Protein 4NG0 (pdb70)

Sequence (289 aa):
MKVTYSGSDSKTYDGNPPANFEPPTTVQWSSGLKGLNTSTLTSSADFTWNTADKKAPTDAGKYTLSLNTTGEAALRKANPNYDLKTISGSYTYTINPPLGIDKVTYSGSDSKTYDGNPANFEPPTTVQWSGLKGLNTSTLTSSADFTWNTADKKAPTDAGKYTLSLNTTGEAALRKANPNYDLKTISGSSYTYTINPLGIDKVTYSGSDSKTYDGNPANFEPTTVQWSGLLKGLNTSTLTSADFTWNTADKKAPTDAGKYTLSLNTTGEAALRKANPNYDLKTISGSSYTYTINPLGID

B-factor: mean 15.95, std 9.84, range [3.07, 56.3]

Foldseek 3Di:
DAKEKEFEEEEEQDQDFDDDDCVRIDIDDDPPQDPPQDDPVQKFWPDPVRDGDRDFDKTWIGGDPVNVVRSCVRPVVDDNPDYYYIYMYGHHYDDDD/DKEKEFEEEEEADQDFDDDDPVRIDIDDDPPQDLPPDDPVQKWWPDPVRDGDRDFDKTKIGGDPVNVVVSCVRCVVDDCPDHYYIYMYGHHYDDDD/DKEKEFEEEEEADQDFDDDDPVRIDIDDDPPQDQPVDDPVQKWWPDPVRDGDRDFDKTKIWGDPVNVVVSCVRPVVDDCPDYYYMYMYGHHYDDDD

Nearest PDB structures (foldseek):
  4ng0-assembly3_C  TM=9.981E-01  e=1.827E-18  Limosilactobacillus reuteri subsp. reuteri JCM 1112
  6eri-assembly1_BD  TM=2.855E-01  e=6.588E+00  Spinacia oleracea
  5gg4-assembly1_B  TM=2.251E-01  e=8.005E+00  Homo sapiens
  4ng0-assembly3_C  TM=1.011E+00  e=2.638E-20  Limosilactobacillus reuteri subsp. reuteri JCM 1112
  7k8y-assembly1_G  TM=2.646E-01  e=4.042E+00  Homo sapiens

Radius of gyration: 20.46 Å; Cα contacts (8 Å, |Δi|>4): 574; chains: 3; bounding box: 54×41×51 Å

Solvent-accessible surface area: 17373 Å² total; per-residue (Å²): 144,120,10,46,15,56,14,32,29,40,44,71,79,80,39,80,76,5,112,15,84,28,123,35,9,23,42,67,38,50,165,67,27,54,43,100,73,22,71,63,72,7,11,37,20,81,27,120,100,144,133,37,15,41,100,45,28,163,41,55,3,43,18,35,110,84,0,53,60,25,0,91,176,16,7,114,138,102,108,10,166,62,30,48,40,73,1,34,7,36,1,54,66,91,64,146,142,167,14,45,10,50,13,30,30,39,33,70,77,50,39,74,79,8,49,17,46,32,120,40,12,20,44,71,49,53,162,63,27,44,41,96,71,23,73,60,76,6,13,40,22,80,23,121,103,136,140,36,16,39,99,46,28,162,44,50,2,37,10,34,114,84,0,50,61,25,0,99,179,19,6,115,140,103,114,13,172,71,23,49,36,60,0,34,1,36,2,55,64,93,66,145,174,181,9,42,10,60,23,77,38,61,43,67,79,78,40,79,72,4,116,21,70,31,76,30,10,104,54,71,53,48,183,70,26,55,43,70,75,25,71,64,75,6,13,43,21,85,24,122,91,150,136,35,14,41,100,48,29,160,47,51,2,36,11,34,112,84,0,48,62,23,0,101,178,18,8,114,139,112,112,14,171,70,22,51,39,64,0,41,8,40,2,65,103,87,65,144,147

Secondary structure (DSSP, 8-state):
--EEEE-EEEEE--SS-----GGG-EEESSTT---TT--GGGEEE-STTSS---SSEEEEEEE-HHHHHHHHHT-TT-----EEE--EEEEEPPP--/--EEE-EEEEE--SS-----GGG-EEESSTT---TT--GGGEEE-STTSS---SSEEEEEEE-HHHHHHHHHT-TT------EE-EEEEEEPPP--/--EEE-EEEEE--SS-----GGG-EEESSTT---TT--GGGEEE-STTSS---SSEEEEEEE-HHHHHHHHHT-TT------EE-EEEEEEPPP--

CATH classification: 3.10.430.110

Structure (mmCIF, N/CA/C/O backbone):
data_4NG0
#
_entry.id   4NG0
#
_cell.length_a   52.790
_cell.length_b   36.990
_cell.length_c   75.550
_cell.angle_alpha   90.000
_cell.angle_beta   100.640
_cell.angle_gamma   90.000
#
_symmetry.space_group_name_H-M   'P 1 21 1'
#
loop_
_entity.id
_entity.type
_entity.pdbx_description
1 polymer 'LAR_0958 cell surface adhesin'
2 water water
#
loop_
_atom_site.group_PDB
_atom_site.id
_atom_site.type_symbol
_atom_site.label_atom_id
_atom_site.label_alt_id
_atom_site.label_comp_id
_atom_site.label_asym_id
_atom_site.label_entity_id
_atom_site.label_seq_id
_atom_site.pdbx_PDB_ins_code
_atom_site.Cartn_x
_atom_site.Cartn_y
_atom_site.Cartn_z
_atom_site.occupancy
_atom_site.B_iso_or_equiv
_atom_site.auth_seq_id
_atom_site.auth_comp_id
_atom_site.auth_asym_id
_atom_site.auth_atom_id
_atom_site.pdbx_PDB_model_num
ATOM 1 N N . MET A 1 1 ? 33.972 22.343 24.163 1.00 53.30 1 MET A N 1
ATOM 2 C CA . MET A 1 1 ? 34.999 21.328 24.364 1.00 43.85 1 MET A CA 1
ATOM 3 C C . MET A 1 1 ? 34.566 20.293 25.395 1.00 33.69 1 MET A C 1
ATOM 4 O O . MET A 1 1 ? 35.403 19.600 25.974 1.00 37.53 1 MET A O 1
ATOM 6 N N . LYS A 1 2 ? 33.257 20.193 25.618 1.00 39.01 2 LYS A N 1
ATOM 7 C CA . LYS A 1 2 ? 32.704 19.231 26.570 1.00 20.32 2 LYS A CA 1
ATOM 8 C C . LYS A 1 2 ? 31.381 18.649 26.069 1.00 11.12 2 LYS A C 1
ATOM 9 O O . LYS A 1 2 ? 30.409 19.376 25.832 1.00 17.55 2 LYS A O 1
ATOM 15 N N . VAL A 1 3 ? 31.352 17.329 25.914 1.00 11.39 3 VAL A N 1
ATOM 16 C CA . VAL A 1 3 ? 30.191 16.644 25.363 1.00 8.49 3 VAL A CA 1
ATOM 17 C C . VAL A 1 3 ? 29.118 16.483 26.420 1.00 9.39 3 VAL A C 1
ATOM 18 O O . VAL A 1 3 ? 29.349 15.891 27.475 1.00 9.15 3 VAL A O 1
ATOM 22 N N . THR A 1 4 ? 27.939 17.022 26.134 1.00 6.41 4 THR A N 1
ATOM 23 C CA . THR A 1 4 ? 26.831 16.927 27.073 1.00 8.78 4 THR A CA 1
ATOM 24 C C . THR A 1 4 ? 25.549 16.531 26.363 1.00 7.86 4 THR A C 1
ATOM 25 O O . THR A 1 4 ? 25.394 16.756 25.165 1.00 8.14 4 THR A O 1
ATOM 29 N N . TYR A 1 5 ? 24.635 15.926 27.113 1.00 6.79 5 TYR A N 1
ATOM 30 C CA . TYR A 1 5 ? 23.306 15.611 26.592 1.00 5.95 5 TYR A CA 1
ATOM 31 C C . TYR A 1 5 ? 22.233 16.183 27.507 1.00 5.95 5 TYR A C 1
ATOM 32 O O . TYR A 1 5 ? 22.442 16.359 28.712 1.00 6.42 5 TYR A O 1
ATOM 41 N N . SER A 1 6 ? 21.085 16.478 26.911 1.00 5.58 6 SER A N 1
ATOM 42 C CA . SER A 1 6 ? 19.936 16.977 27.637 1.00 6.92 6 SER A CA 1
ATOM 43 C C . SER A 1 6 ? 18.692 16.481 26.922 1.00 6.18 6 SER A C 1
ATOM 44 O O . SER A 1 6 ? 18.780 15.770 25.932 1.00 8.25 6 SER A O 1
ATOM 47 N N . GLY A 1 7 ? 17.528 16.846 27.440 1.00 7.20 7 GLY A N 1
ATOM 48 C CA . GLY A 1 7 ? 16.290 16.532 26.761 1.00 6.31 7 GLY A CA 1
ATOM 49 C C . GLY A 1 7 ? 15.200 16.081 27.704 1.00 4.95 7 GLY A C 1
ATOM 50 O O . GLY A 1 7 ? 15.427 15.881 28.904 1.00 6.37 7 GLY A O 1
ATOM 51 N N . SER A 1 8 ? 14.003 15.936 27.145 1.00 5.01 8 SER A N 1
ATOM 52 C CA . SER A 1 8 ? 12.841 15.571 27.933 1.00 4.84 8 SER A CA 1
ATOM 53 C C . SER A 1 8 ? 11.740 15.059 27.036 1.00 5.34 8 SER A C 1
ATOM 54 O O . SER A 1 8 ? 11.741 15.296 25.832 1.00 8.76 8 SER A O 1
ATOM 57 N N . ASP A 1 9 ? 10.803 14.340 27.645 1.00 5.03 9 ASP A N 1
ATOM 58 C CA . ASP A 1 9 ? 9.663 13.761 26.944 1.00 6.91 9 ASP A CA 1
ATOM 59 C C . ASP A 1 9 ? 8.632 13.417 28.001 1.00 4.13 9 ASP A C 1
ATOM 60 O O . ASP A 1 9 ? 8.908 13.469 29.204 1.00 4.63 9 ASP A O 1
ATOM 65 N N . SER A 1 10 ? 7.431 13.096 27.542 1.00 4.42 10 SER A N 1
ATOM 66 C CA . SER A 1 10 ? 6.357 12.735 28.449 1.00 5.18 10 SER A CA 1
ATOM 67 C C . SER A 1 10 ? 5.268 11.953 27.742 1.00 7.11 10 SER A C 1
ATOM 68 O O . SER A 1 10 ? 5.172 11.950 26.504 1.00 7.30 10 SER A O 1
ATOM 71 N N . LYS A 1 11 ? 4.460 11.278 28.550 1.00 4.87 11 LYS A N 1
ATOM 72 C CA . LYS A 1 11 ? 3.224 10.664 28.082 1.00 6.65 11 LYS A CA 1
ATOM 73 C C . LYS A 1 11 ? 2.171 10.821 29.158 1.00 5.82 11 LYS A C 1
ATOM 74 O O . LYS A 1 11 ? 2.475 11.116 30.320 1.00 6.19 11 LYS A O 1
ATOM 80 N N . THR A 1 12 ? 0.922 10.598 28.768 1.00 5.74 12 THR A N 1
ATOM 81 C CA . THR A 1 12 ? -0.157 10.444 29.734 1.00 5.75 12 THR A CA 1
ATOM 82 C C . THR A 1 12 ? -0.242 8.975 30.160 1.00 4.52 12 THR A C 1
ATOM 83 O O . THR A 1 12 ? -0.146 8.067 29.330 1.00 7.46 12 THR A O 1
ATOM 87 N N . TYR A 1 13 ? -0.402 8.757 31.462 1.00 4.52 13 TYR A N 1
ATOM 88 C CA . TYR A 1 13 ? -0.600 7.412 32.007 1.00 4.71 13 TYR A CA 1
ATOM 89 C C 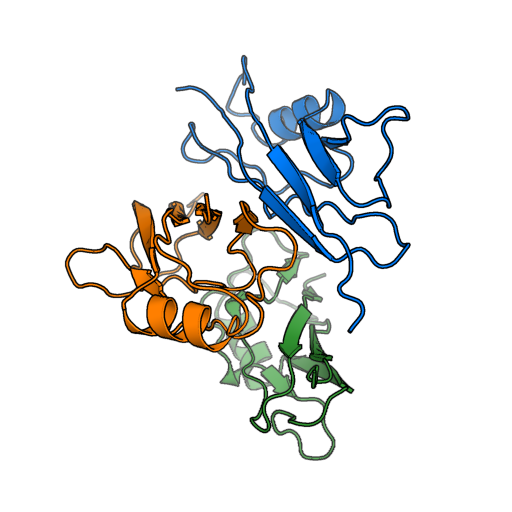. TYR A 1 13 ? -1.623 6.621 31.192 1.00 6.80 13 TYR A C 1
ATOM 90 O O . TYR A 1 13 ? -2.716 7.121 30.897 1.00 6.09 13 TYR A O 1
ATOM 99 N N . ASP A 1 14 ? -1.268 5.390 30.836 1.00 5.86 14 ASP A N 1
ATOM 100 C CA . ASP A 1 14 ? -2.203 4.479 30.162 1.00 6.88 14 ASP A CA 1
ATOM 101 C C . ASP A 1 14 ? -2.044 3.041 30.642 1.00 6.08 14 ASP A C 1
ATOM 102 O O . ASP A 1 14 ? -2.539 2.111 30.006 1.00 9.36 14 ASP A O 1
ATOM 107 N N . GLY A 1 15 ? -1.347 2.852 31.758 1.00 4.16 15 GLY A N 1
ATOM 108 C CA . GLY A 1 15 ? -1.129 1.504 32.276 1.00 5.83 15 GLY A CA 1
ATOM 109 C C . GLY A 1 15 ? -0.069 0.709 31.546 1.00 6.90 15 GLY A C 1
ATOM 110 O O . GLY A 1 15 ? 0.120 -0.472 31.832 1.00 5.64 15 GLY A O 1
ATOM 111 N N . ASN A 1 16 ? 0.627 1.350 30.609 1.00 5.60 16 ASN A N 1
ATOM 112 C CA . ASN A 1 16 ? 1.669 0.697 29.822 1.00 5.37 16 ASN A CA 1
ATOM 113 C C . ASN A 1 16 ? 3.010 1.352 30.123 1.00 6.27 16 ASN A C 1
ATOM 114 O O . ASN A 1 16 ? 3.057 2.539 30.451 1.00 5.79 16 ASN A O 1
ATOM 119 N N . PRO A 1 17 ? 4.112 0.594 30.031 1.00 5.93 17 PRO A N 1
ATOM 120 C CA A PRO A 1 17 ? 5.416 1.188 30.341 0.62 5.84 17 PRO A CA 1
ATOM 121 C CA B PRO A 1 17 ? 5.414 1.191 30.341 0.38 5.85 17 PRO A CA 1
ATOM 122 C C . PRO A 1 17 ? 5.780 2.286 29.347 1.00 6.84 17 PRO A C 1
ATOM 123 O O . PRO A 1 17 ? 5.393 2.228 28.179 1.00 7.19 17 PRO A O 1
ATOM 130 N N . ALA A 1 18 ? 6.510 3.287 29.824 1.00 5.63 18 ALA A N 1
ATOM 131 C CA . ALA A 1 18 ? 6.969 4.366 28.953 1.00 6.99 18 ALA A CA 1
ATOM 132 C C . ALA A 1 18 ? 7.961 3.878 27.908 1.00 6.55 18 ALA A C 1
ATOM 133 O O . ALA A 1 18 ? 8.792 3.015 28.184 1.00 9.36 18 ALA A O 1
ATOM 135 N N . ASN A 1 19 ? 7.891 4.471 26.724 1.00 7.03 19 ASN A N 1
ATOM 136 C CA . ASN A 1 19 ? 8.825 4.173 25.650 1.00 6.01 19 ASN A CA 1
ATOM 137 C C . ASN A 1 19 ? 9.790 5.332 25.462 1.00 9.27 19 ASN A C 1
ATOM 138 O O . ASN A 1 19 ? 9.440 6.345 24.847 1.00 10.02 19 ASN A O 1
ATOM 143 N N . PHE A 1 20 ? 10.998 5.177 25.991 1.00 7.44 20 PHE A N 1
ATOM 144 C CA . PHE A 1 20 ? 12.040 6.177 25.823 1.00 6.71 20 PHE A CA 1
ATOM 145 C C . PHE A 1 20 ? 12.480 6.230 24.371 1.00 8.59 20 PHE A C 1
ATOM 146 O O . PHE A 1 20 ? 12.734 5.192 23.753 1.00 10.62 20 PHE A O 1
ATOM 154 N N . GLU A 1 21 ? 12.581 7.442 23.833 1.00 7.46 21 GLU A N 1
ATOM 155 C CA . GLU A 1 21 ? 12.992 7.649 22.444 1.00 9.38 21 GLU A CA 1
ATOM 156 C C . GLU A 1 21 ? 14.338 8.372 22.389 1.00 8.02 21 GLU A C 1
ATOM 157 O O . GLU A 1 21 ? 14.423 9.552 22.699 1.00 8.45 21 GLU A O 1
ATOM 163 N N . PRO A 1 22 ? 15.407 7.668 21.990 1.00 9.68 22 PRO A N 1
ATOM 164 C CA A PRO A 1 22 ? 16.760 8.237 21.969 0.27 8.88 22 PRO A CA 1
ATOM 165 C CA B PRO A 1 22 ? 16.741 8.273 22.018 0.73 8.76 22 PRO A CA 1
ATOM 166 C C . PRO A 1 22 ? 16.894 9.475 21.078 1.00 10.86 22 PRO A C 1
ATOM 167 O O . PRO A 1 22 ? 17.772 10.306 21.305 1.00 10.07 22 PRO A O 1
ATOM 174 N N . THR A 1 23 ? 16.045 9.590 20.065 1.00 11.10 23 THR A N 1
ATOM 175 C CA . THR A 1 23 ? 16.136 10.756 19.178 1.00 11.53 23 THR A CA 1
ATOM 176 C C . THR A 1 23 ? 15.660 12.062 19.822 1.00 11.61 23 THR A C 1
ATOM 177 O O . THR A 1 23 ? 15.850 13.136 19.258 1.00 14.23 23 THR A O 1
ATOM 181 N N . THR A 1 24 ? 15.044 11.981 20.997 1.00 7.14 24 THR A N 1
ATOM 182 C CA . THR A 1 24 ? 14.659 13.184 21.730 1.00 7.82 24 THR A CA 1
ATOM 183 C C . THR A 1 24 ? 15.809 13.711 22.585 1.00 9.69 24 THR A C 1
ATOM 184 O O . THR A 1 24 ? 15.722 14.806 23.147 1.00 9.06 24 THR A O 1
ATOM 188 N N . VAL A 1 25 ? 16.881 12.928 22.706 1.00 8.36 25 VAL A N 1
ATOM 189 C CA . VAL A 1 25 ? 18.056 13.375 23.456 1.00 8.07 25 VAL A CA 1
ATOM 190 C C . VAL A 1 25 ? 18.826 14.376 22.600 1.00 7.23 25 VAL A C 1
ATOM 191 O O . VAL A 1 25 ? 19.072 14.131 21.418 1.00 9.54 25 VAL A O 1
ATOM 195 N N . GLN A 1 26 ? 19.163 15.520 23.191 1.00 6.56 26 GLN A N 1
ATOM 196 C CA . GLN A 1 26 ? 19.828 16.588 22.467 1.00 6.24 26 GLN A CA 1
ATOM 197 C C . GLN A 1 26 ? 21.276 16.663 22.904 1.00 8.91 26 GLN A C 1
ATOM 198 O O . GLN A 1 26 ? 21.585 16.721 24.095 1.00 8.38 26 GLN A O 1
ATOM 204 N N . TRP A 1 27 ? 22.163 16.679 21.928 1.00 7.87 27 TRP A N 1
ATOM 205 C CA . TRP A 1 27 ? 23.591 16.612 22.190 1.00 7.98 27 TRP A CA 1
ATOM 206 C C . TRP A 1 27 ? 24.274 17.915 21.838 1.00 10.71 27 TRP A C 1
ATOM 207 O O . TRP A 1 27 ? 23.891 18.597 20.884 1.00 11.24 27 TRP A O 1
ATOM 218 N N . SER A 1 28 ? 25.301 18.259 22.601 1.00 8.85 28 SER A N 1
ATOM 219 C CA A SER A 1 28 ? 26.033 19.483 22.321 0.42 8.81 28 SER A CA 1
ATOM 220 C CA B SER A 1 28 ? 26.001 19.521 22.403 0.58 8.77 28 SER A CA 1
ATOM 221 C C . SER A 1 28 ? 27.462 19.398 22.825 1.00 9.98 28 SER A C 1
ATOM 222 O O . SER A 1 28 ? 27.828 18.470 23.550 1.00 8.94 28 SER A O 1
ATOM 227 N N . GLY A 1 29 ? 28.289 20.342 22.384 1.00 9.23 29 GLY A N 1
ATOM 228 C CA . GLY A 1 29 ? 29.642 20.453 22.892 1.00 10.95 29 GLY A CA 1
ATOM 229 C C . GLY A 1 29 ? 30.751 20.110 21.921 1.00 13.42 29 GLY A C 1
ATOM 230 O O . GLY A 1 29 ? 31.894 20.535 22.109 1.00 14.19 29 GLY A O 1
ATOM 231 N N . LEU A 1 30 ? 30.428 19.339 20.891 1.00 9.50 30 LEU A N 1
ATOM 232 C CA . LEU A 1 30 ? 31.421 18.952 19.893 1.00 8.29 30 LEU A CA 1
ATOM 233 C C . LEU A 1 30 ? 30.793 18.938 18.511 1.00 9.78 30 LEU A C 1
ATOM 234 O O . LEU A 1 30 ? 29.966 18.076 18.203 1.00 10.19 30 LEU A O 1
ATOM 239 N N . LYS A 1 31 ? 31.194 19.888 17.671 1.00 10.35 31 LYS A N 1
ATOM 240 C CA . LYS A 1 31 ? 30.702 19.926 16.301 1.00 8.90 31 LYS A CA 1
ATOM 241 C C . LYS A 1 31 ? 31.117 18.651 15.571 1.00 11.56 31 LYS A C 1
ATOM 242 O O . LYS A 1 31 ? 32.298 18.288 15.560 1.00 13.31 31 LYS A O 1
ATOM 248 N N . GLY A 1 32 ? 30.135 17.958 15.000 1.00 12.59 32 GLY A N 1
ATOM 249 C CA . GLY A 1 32 ? 30.388 16.741 14.252 1.00 13.69 32 GLY A CA 1
ATOM 250 C C . GLY A 1 32 ? 30.296 15.455 15.052 1.00 12.50 32 GLY A C 1
ATOM 251 O O . GLY A 1 32 ? 30.510 14.374 14.505 1.00 16.27 32 GLY A O 1
ATOM 252 N N . LEU A 1 33 ? 29.979 15.560 16.341 1.00 10.59 33 LEU A N 1
ATOM 253 C CA . LEU A 1 33 ? 29.753 14.372 17.147 1.00 7.25 33 LEU A CA 1
ATOM 254 C C . LEU A 1 33 ? 28.705 13.494 16.484 1.00 8.83 33 LEU A C 1
ATOM 255 O O . LEU A 1 33 ? 27.624 13.969 16.121 1.00 11.04 33 LEU A O 1
ATOM 260 N N . ASN A 1 34 ? 29.032 12.216 16.328 1.00 10.23 34 ASN A N 1
ATOM 261 C CA . ASN A 1 34 ? 28.128 11.253 15.712 1.00 10.92 34 ASN A CA 1
ATOM 262 C C . ASN A 1 34 ? 27.314 10.506 16.770 1.00 9.10 34 ASN A C 1
ATOM 263 O O . ASN A 1 34 ? 27.850 9.676 17.514 1.00 9.73 34 ASN A O 1
ATOM 268 N N . THR A 1 35 ? 26.015 10.806 16.831 1.00 11.86 35 THR A N 1
ATOM 269 C CA . THR A 1 35 ? 25.120 10.181 17.803 1.00 9.82 35 THR A CA 1
ATOM 270 C C . THR A 1 35 ? 24.093 9.270 17.133 1.00 13.67 35 THR A C 1
ATOM 271 O O . THR A 1 35 ? 23.157 8.781 17.779 1.00 12.74 35 THR A O 1
ATOM 275 N N . SER A 1 36 ? 24.282 9.030 15.840 1.00 14.18 36 SER A N 1
ATOM 276 C CA . SER A 1 36 ? 23.296 8.315 15.030 1.00 16.77 36 SER A CA 1
ATOM 277 C C . SER A 1 36 ? 23.156 6.825 15.364 1.00 19.99 36 SER A C 1
ATOM 278 O O . SER A 1 36 ? 22.187 6.190 14.953 1.00 21.62 36 SER A O 1
ATOM 281 N N . THR A 1 37 ? 24.106 6.269 16.108 1.00 14.95 37 THR A N 1
ATOM 282 C CA . THR A 1 37 ? 24.093 4.839 16.387 1.00 16.79 37 THR A CA 1
ATOM 283 C C . THR A 1 37 ? 23.471 4.484 17.739 1.00 14.16 37 THR A C 1
ATOM 284 O O . THR A 1 37 ? 23.267 3.303 18.034 1.00 14.89 37 THR A O 1
ATOM 288 N N . LEU A 1 38 ? 23.175 5.491 18.557 1.00 12.03 38 LEU A N 1
ATOM 289 C CA . LEU A 1 38 ? 22.602 5.237 19.882 1.00 11.14 38 LEU A CA 1
ATOM 290 C C . LEU A 1 38 ? 21.180 4.694 19.816 1.00 13.90 38 LEU A C 1
ATOM 291 O O . LEU A 1 38 ? 20.381 5.090 18.961 1.00 14.28 38 LEU A O 1
ATOM 296 N N . THR A 1 39 ? 20.878 3.790 20.739 1.00 11.46 39 THR A N 1
ATOM 297 C CA . THR A 1 39 ? 19.557 3.173 20.827 1.00 12.30 39 THR A CA 1
ATOM 298 C C . THR A 1 39 ? 19.024 3.288 22.245 1.00 10.10 39 THR A C 1
ATOM 299 O O . THR A 1 39 ? 19.706 3.792 23.139 1.00 12.99 39 THR A O 1
ATOM 303 N N . SER A 1 40 ? 17.805 2.807 22.467 1.00 14.82 40 SER A N 1
ATOM 304 C CA A SER A 1 40 ? 17.223 2.848 23.802 0.50 11.96 40 SER A CA 1
ATOM 305 C CA B SER A 1 40 ? 17.220 2.840 23.801 0.50 11.96 40 SER A CA 1
ATOM 306 C C . SER A 1 40 ? 18.049 2.047 24.806 1.00 11.32 40 SER A C 1
ATOM 307 O O . SER A 1 40 ? 18.077 2.373 25.995 1.00 16.74 40 SER A O 1
ATOM 312 N N . ALA A 1 41 ? 18.726 1.005 24.328 1.00 14.43 41 ALA A N 1
ATOM 313 C CA . ALA A 1 41 ? 19.552 0.162 25.194 1.00 18.41 41 ALA A CA 1
ATOM 314 C C . ALA A 1 41 ? 20.749 0.915 25.774 1.00 13.01 41 ALA A C 1
ATOM 315 O O . ALA A 1 41 ? 21.402 0.446 26.710 1.00 15.73 41 ALA A O 1
ATOM 317 N N . ASP A 1 42 ? 21.030 2.088 25.217 1.00 10.87 42 ASP A N 1
ATOM 318 C CA . ASP A 1 42 ? 22.208 2.839 25.620 1.00 11.54 42 ASP A CA 1
ATOM 319 C C . ASP A 1 42 ? 21.945 3.768 26.802 1.00 10.36 42 ASP A C 1
ATOM 320 O O . ASP A 1 42 ? 22.855 4.440 27.283 1.00 9.65 42 ASP A O 1
ATOM 325 N N . PHE A 1 43 ? 20.694 3.792 27.262 1.00 8.65 43 PHE A N 1
ATOM 326 C CA . PHE A 1 43 ? 20.297 4.619 28.393 1.00 6.50 43 PHE A CA 1
ATOM 327 C C . PHE A 1 43 ? 19.581 3.742 29.400 1.00 9.66 43 PHE A C 1
ATOM 328 O O . PHE A 1 43 ? 18.874 2.810 29.024 1.00 13.29 43 PHE A O 1
ATOM 336 N N . THR A 1 44 ? 19.779 4.048 30.670 1.00 6.69 44 THR A N 1
ATOM 337 C CA . THR A 1 44 ? 19.134 3.301 31.747 1.00 8.08 44 THR A CA 1
ATOM 338 C C . THR A 1 44 ? 18.163 4.187 32.515 1.00 8.55 44 THR A C 1
ATOM 339 O O . THR A 1 44 ? 18.494 5.311 32.883 1.00 9.06 44 THR A O 1
ATOM 343 N N . TRP A 1 45 ? 16.955 3.679 32.741 1.00 7.23 45 TRP A N 1
ATOM 344 C CA . TRP A 1 45 ? 15.998 4.343 33.609 1.00 6.77 45 TRP A CA 1
ATOM 345 C C . TRP A 1 45 ? 16.484 4.338 35.049 1.00 6.55 45 TRP A C 1
ATOM 346 O O . TRP A 1 45 ? 16.864 3.283 35.572 1.00 9.29 45 TRP A O 1
ATOM 357 N N . ASN A 1 46 ? 16.426 5.493 35.701 1.00 7.74 46 ASN A N 1
ATOM 358 C CA . ASN A 1 46 ? 16.849 5.622 37.089 1.00 9.30 46 ASN A CA 1
ATOM 359 C C . ASN A 1 46 ? 15.676 5.334 38.023 1.00 9.16 46 ASN A C 1
ATOM 360 O O . ASN A 1 46 ? 15.248 6.165 38.820 1.00 12.27 46 ASN A O 1
ATOM 365 N N . THR A 1 47 ? 15.162 4.119 37.893 1.00 7.05 47 THR A N 1
ATOM 366 C CA . THR A 1 47 ? 14.033 3.638 38.661 1.00 7.64 47 THR A CA 1
ATOM 367 C C . THR A 1 47 ? 14.496 2.527 39.601 1.00 7.91 47 THR A C 1
ATOM 368 O O . THR A 1 47 ? 15.624 2.057 39.494 1.00 7.06 47 THR A O 1
ATOM 372 N N . ALA A 1 48 ? 13.623 2.104 40.512 1.00 9.69 48 ALA A N 1
ATOM 373 C CA . ALA A 1 48 ? 14.022 1.134 41.532 1.00 6.56 48 ALA A CA 1
ATOM 374 C C . ALA A 1 48 ? 14.528 -0.166 40.936 1.00 7.33 48 ALA A C 1
ATOM 375 O O . ALA A 1 48 ? 15.440 -0.784 41.487 1.00 8.20 48 ALA A O 1
ATOM 377 N N . ASP A 1 49 ? 13.940 -0.580 39.818 1.00 6.37 49 ASP A N 1
ATOM 378 C CA . ASP A 1 49 ? 14.335 -1.829 39.177 1.00 5.65 49 ASP A CA 1
ATOM 379 C C . ASP A 1 49 ? 15.103 -1.603 37.879 1.00 6.54 49 ASP A C 1
ATOM 380 O O . ASP A 1 49 ? 15.395 -2.551 37.143 1.00 8.02 49 ASP A O 1
ATOM 385 N N . LYS A 1 50 ? 15.419 -0.344 37.599 1.00 6.46 50 LYS A N 1
ATOM 386 C CA . LYS A 1 50 ? 16.119 0.035 36.373 1.00 7.43 50 LYS A CA 1
ATOM 387 C C . LYS A 1 50 ? 15.364 -0.386 35.106 1.00 6.63 50 LYS A C 1
ATOM 388 O O . LYS A 1 50 ? 15.965 -0.619 34.057 1.00 10.62 50 LYS A O 1
ATOM 394 N N . LYS A 1 51 ? 14.036 -0.430 35.210 1.00 7.72 51 LYS A N 1
ATOM 395 C CA . LYS A 1 51 ? 13.153 -0.736 34.087 1.00 8.29 51 LYS A CA 1
ATOM 396 C C . LYS A 1 51 ? 12.226 0.443 33.811 1.00 6.88 51 LYS A C 1
ATOM 397 O O . LYS A 1 51 ? 12.023 1.301 34.668 1.00 6.73 51 LYS A O 1
ATOM 403 N N . ALA A 1 52 ? 11.649 0.467 32.615 1.00 6.84 52 ALA A N 1
ATOM 404 C CA . ALA A 1 52 ? 10.729 1.532 32.237 1.00 6.43 52 ALA A CA 1
ATOM 405 C C . ALA A 1 52 ? 9.529 1.517 33.168 1.00 5.54 52 ALA A C 1
ATOM 406 O O . ALA A 1 52 ? 8.936 0.464 33.395 1.00 7.75 52 ALA A O 1
ATOM 408 N N . PRO A 1 53 ? 9.155 2.689 33.706 1.00 4.62 53 PRO A N 1
ATOM 409 C CA . PRO A 1 53 ? 8.026 2.811 34.627 1.00 4.29 53 PRO A CA 1
ATOM 410 C C . PRO A 1 53 ? 6.689 2.907 33.911 1.00 3.07 53 PRO A C 1
ATOM 411 O O . PRO A 1 53 ? 6.635 3.176 32.705 1.00 4.00 53 PRO A O 1
ATOM 415 N N . THR A 1 54 ? 5.632 2.658 34.675 1.00 4.41 54 THR A N 1
ATOM 416 C CA . THR A 1 54 ? 4.245 2.767 34.227 1.00 4.69 54 THR A CA 1
ATOM 417 C C . THR A 1 54 ? 3.480 3.858 34.984 1.00 6.30 54 THR A C 1
ATOM 418 O O . THR A 1 54 ? 2.704 4.617 34.390 1.00 5.64 54 THR A O 1
ATOM 422 N N . ASP A 1 55 ? 3.697 3.941 36.293 1.00 5.61 55 ASP A N 1
ATOM 423 C CA . ASP A 1 55 ? 2.961 4.891 37.138 1.00 3.52 55 ASP A CA 1
ATOM 424 C C . ASP A 1 55 ? 3.299 6.344 36.827 1.00 5.61 55 ASP A C 1
ATOM 425 O O . ASP A 1 55 ? 4.425 6.666 36.429 1.00 5.43 55 ASP A O 1
ATOM 430 N N . ALA A 1 56 ? 2.313 7.214 37.035 1.00 4.93 56 ALA A N 1
ATOM 431 C CA . ALA A 1 56 ? 2.535 8.649 36.930 1.00 5.87 56 ALA A CA 1
ATOM 432 C C . ALA A 1 56 ? 3.657 9.054 37.860 1.00 4.56 56 ALA A C 1
ATOM 433 O O . ALA A 1 56 ? 3.758 8.572 38.985 1.00 7.89 56 ALA A O 1
ATOM 435 N N . GLY A 1 57 ? 4.514 9.941 37.373 1.00 4.36 57 GLY A N 1
ATOM 436 C CA . GLY A 1 57 ? 5.674 10.349 38.127 1.00 5.53 57 GLY A CA 1
ATOM 437 C C . GLY A 1 57 ? 6.666 11.064 37.244 1.00 4.49 57 GLY A C 1
ATOM 438 O O . GLY A 1 57 ? 6.491 11.140 36.019 1.00 6.07 57 GLY A O 1
ATOM 439 N N . LYS A 1 58 ? 7.707 11.596 37.878 1.00 6.28 58 LYS A N 1
ATOM 440 C CA . LYS A 1 58 ? 8.798 12.262 37.181 1.00 6.69 58 LYS A CA 1
ATOM 441 C C . LYS A 1 58 ? 10.038 11.393 37.315 1.00 7.60 58 LYS A C 1
ATOM 442 O O . LYS A 1 58 ? 10.441 11.050 38.433 1.00 11.37 58 LYS A O 1
ATOM 448 N N . TYR A 1 59 ? 10.629 11.033 36.178 1.00 5.33 59 TYR A N 1
ATOM 449 C CA . TYR A 1 59 ? 11.738 10.085 36.135 1.00 4.99 59 TYR A CA 1
ATOM 450 C C . TYR A 1 59 ? 12.914 10.655 35.364 1.00 5.84 59 TYR A C 1
ATOM 451 O O . TYR A 1 59 ? 12.763 11.615 34.604 1.00 6.43 59 TYR A O 1
ATOM 460 N N . THR A 1 60 ? 14.087 10.050 35.527 1.00 5.47 60 THR A N 1
ATOM 461 C CA . THR A 1 60 ? 15.225 10.387 34.679 1.00 5.45 60 THR A CA 1
ATOM 462 C C . THR A 1 60 ? 15.843 9.151 34.055 1.00 6.67 60 THR A C 1
ATOM 463 O O . THR A 1 60 ? 15.626 8.031 34.516 1.00 7.19 60 THR A O 1
ATOM 467 N N . LEU A 1 61 ? 16.597 9.363 32.983 1.00 5.67 61 LEU A N 1
ATOM 468 C CA . LEU A 1 61 ? 17.427 8.327 32.393 1.00 6.35 61 LEU A CA 1
ATOM 469 C C . LEU A 1 61 ? 18.837 8.863 32.273 1.00 8.51 61 LEU A C 1
ATOM 470 O O . LEU A 1 61 ? 19.033 10.073 32.161 1.00 7.42 61 LEU A O 1
ATOM 475 N N . SER A 1 62 ? 19.811 7.957 32.260 1.00 6.85 62 SER A N 1
ATOM 476 C CA . SER A 1 62 ? 21.211 8.333 32.096 1.00 6.88 62 SER A CA 1
ATOM 477 C C . SER A 1 62 ? 21.847 7.454 31.041 1.00 8.40 62 SER A C 1
ATOM 478 O O . SER A 1 62 ? 21.490 6.283 30.892 1.00 9.77 62 SER A O 1
ATOM 481 N N . LEU A 1 63 ? 22.793 8.022 30.296 1.00 7.57 63 LEU A N 1
ATOM 482 C CA . LEU A 1 63 ? 23.610 7.233 29.395 1.00 8.30 63 LEU A CA 1
ATOM 483 C C . LEU A 1 63 ? 24.371 6.212 30.243 1.00 6.60 63 LEU A C 1
ATOM 484 O O . LEU A 1 63 ? 24.974 6.573 31.258 1.00 10.86 63 LEU A O 1
ATOM 489 N N . ASN A 1 64 ? 24.328 4.944 29.830 1.00 9.08 64 ASN A N 1
ATOM 490 C CA . ASN A 1 64 ? 24.980 3.883 30.600 1.00 9.84 64 ASN A CA 1
ATOM 491 C C . ASN A 1 64 ? 26.329 3.509 29.983 1.00 12.46 64 ASN A C 1
ATOM 492 O O . ASN A 1 64 ? 26.738 4.114 28.994 1.00 10.25 64 ASN A O 1
ATOM 497 N N . THR A 1 65 ? 27.029 2.538 30.558 1.00 11.57 65 THR A N 1
ATOM 498 C CA . THR A 1 65 ? 28.371 2.219 30.057 1.00 11.64 65 THR A CA 1
ATOM 499 C C . THR A 1 65 ? 28.343 1.616 28.654 1.00 13.73 65 THR A C 1
ATOM 500 O O . THR A 1 65 ? 29.273 1.811 27.869 1.00 12.75 65 THR A O 1
ATOM 504 N N . THR A 1 66 ? 27.277 0.895 28.333 1.00 10.29 66 THR A N 1
ATOM 505 C CA . THR A 1 66 ? 27.055 0.425 26.973 1.00 10.52 66 THR A CA 1
ATOM 506 C C . THR A 1 66 ? 26.952 1.615 26.018 1.00 11.85 66 THR A C 1
ATOM 507 O O . THR A 1 66 ? 27.543 1.616 24.934 1.00 13.56 66 THR A O 1
ATOM 511 N N . GLY A 1 67 ? 26.219 2.642 26.441 1.00 9.65 67 GLY A N 1
ATOM 512 C CA . GLY A 1 67 ? 26.038 3.840 25.640 1.00 10.66 67 GLY A CA 1
ATOM 513 C C . GLY A 1 67 ? 27.306 4.645 25.466 1.00 9.37 67 GLY A C 1
ATOM 514 O O . GLY A 1 67 ? 27.556 5.186 24.388 1.00 9.71 67 GLY A O 1
ATOM 515 N N . GLU A 1 68 ? 28.098 4.744 26.525 1.00 9.76 68 GLU A N 1
ATOM 516 C CA . GLU A 1 68 ? 29.397 5.396 26.420 1.00 9.65 68 GLU A CA 1
ATOM 517 C C . GLU A 1 68 ? 30.263 4.696 25.376 1.00 12.12 68 GLU A C 1
ATOM 518 O O . GLU A 1 68 ? 30.909 5.347 24.554 1.00 12.01 68 GLU A O 1
ATOM 524 N N . ALA A 1 69 ? 30.277 3.370 25.411 1.00 12.77 69 ALA A N 1
ATOM 525 C CA . ALA A 1 69 ? 31.091 2.613 24.468 1.00 13.29 69 ALA A CA 1
ATOM 526 C C . ALA A 1 69 ? 30.584 2.801 23.041 1.00 14.44 69 ALA A C 1
ATOM 527 O O . ALA A 1 69 ? 31.375 2.913 22.101 1.00 16.56 69 ALA A O 1
ATOM 529 N N . ALA A 1 70 ? 29.269 2.849 22.872 1.00 13.65 70 ALA A N 1
ATOM 530 C CA . ALA A 1 70 ? 28.686 3.025 21.549 1.00 11.59 70 ALA A CA 1
ATOM 531 C C . ALA A 1 70 ? 29.031 4.394 20.973 1.00 12.23 70 ALA A C 1
ATOM 532 O O . ALA A 1 70 ? 29.348 4.523 19.791 1.00 11.84 70 ALA A O 1
ATOM 534 N N . LEU A 1 71 ? 28.962 5.421 21.812 1.00 10.44 71 LEU A N 1
ATOM 535 C CA . LEU A 1 71 ? 29.285 6.769 21.364 1.00 9.89 71 LEU A CA 1
ATOM 536 C C . LEU A 1 71 ? 30.759 6.852 21.001 1.00 13.81 71 LEU A C 1
ATOM 537 O O . LEU A 1 71 ? 31.136 7.446 19.987 1.00 12.40 71 LEU A O 1
ATOM 542 N N . ARG A 1 72 ? 31.605 6.243 21.816 1.00 11.80 72 ARG A N 1
ATOM 543 C CA . ARG A 1 72 ? 33.034 6.279 21.517 1.00 12.10 72 ARG A CA 1
ATOM 544 C C . ARG A 1 72 ? 33.349 5.571 20.196 1.00 14.66 72 ARG A C 1
ATOM 545 O O . ARG A 1 72 ? 34.128 6.075 19.373 1.00 16.68 72 ARG A O 1
ATOM 553 N N . LYS A 1 73 ? 32.715 4.423 19.975 1.00 14.66 73 LYS A N 1
ATOM 554 C CA . LYS A 1 73 ? 32.908 3.650 18.751 1.00 16.19 73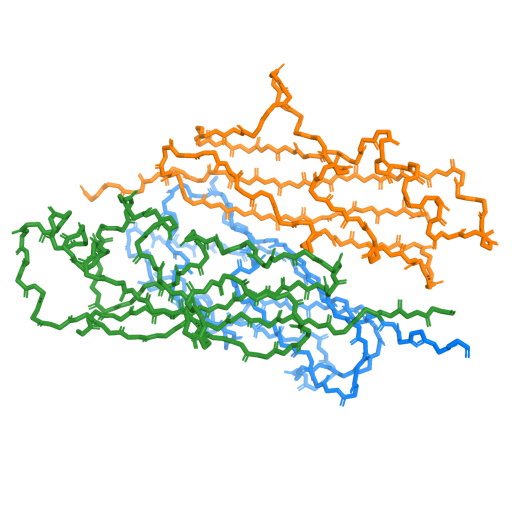 LYS A CA 1
ATOM 555 C C . LYS A 1 73 ? 32.487 4.437 17.505 1.00 16.79 73 LYS A C 1
ATOM 556 O O . LYS A 1 73 ? 33.100 4.324 16.438 1.00 17.42 73 LYS A O 1
ATOM 562 N N . ALA A 1 74 ? 31.452 5.257 17.651 1.00 14.14 74 ALA A N 1
ATOM 563 C CA . ALA A 1 74 ? 30.923 6.031 16.532 1.00 12.08 74 ALA A CA 1
ATOM 564 C C . ALA A 1 74 ? 31.766 7.270 16.233 1.00 11.52 74 ALA A C 1
ATOM 565 O O . ALA A 1 74 ? 31.528 7.966 15.238 1.00 11.81 74 ALA A O 1
ATOM 567 N N . ASN A 1 75 ? 32.740 7.551 17.098 1.00 11.89 75 ASN A N 1
ATOM 568 C CA . ASN A 1 75 ? 33.565 8.747 16.960 1.00 10.77 75 ASN A CA 1
ATOM 569 C C . ASN A 1 75 ? 35.065 8.469 17.044 1.00 11.53 75 ASN A C 1
ATOM 570 O O . ASN A 1 75 ? 35.744 8.968 17.937 1.00 12.30 75 ASN A O 1
ATOM 575 N N . PRO A 1 76 ? 35.587 7.675 16.093 1.00 12.56 76 PRO A N 1
ATOM 576 C CA . PRO A 1 76 ? 36.973 7.189 16.157 1.00 12.94 76 PRO A CA 1
ATOM 577 C C . PRO A 1 76 ? 38.041 8.273 16.069 1.00 11.48 76 PRO A C 1
ATOM 578 O O . PRO A 1 76 ? 39.190 8.016 16.447 1.00 13.19 76 PRO A O 1
ATOM 582 N N . ASN A 1 77 ? 37.693 9.464 15.590 1.00 9.33 77 ASN A N 1
ATOM 583 C CA . ASN A 1 77 ? 38.688 10.527 15.516 1.00 10.67 77 ASN A CA 1
ATOM 584 C C . ASN A 1 77 ? 38.927 11.191 16.858 1.00 9.49 77 ASN A C 1
ATOM 585 O O . ASN A 1 77 ? 39.817 12.029 16.996 1.00 9.69 77 ASN A O 1
ATOM 590 N N . TYR A 1 78 ? 38.115 10.807 17.847 1.00 9.46 78 TYR A N 1
ATOM 591 C CA . TYR A 1 78 ? 38.146 11.450 19.156 1.00 11.19 78 TYR A CA 1
ATOM 592 C C . TYR A 1 78 ? 38.377 10.476 20.290 1.00 9.35 78 TYR A C 1
ATOM 593 O O . TYR A 1 78 ? 38.065 9.291 20.185 1.00 12.94 78 TYR A O 1
ATOM 602 N N . ASP A 1 79 ? 38.947 11.007 21.365 1.00 11.55 79 ASP A N 1
ATOM 603 C CA . ASP A 1 79 ? 38.982 10.335 22.654 1.00 13.06 79 ASP A CA 1
ATOM 604 C C . ASP A 1 79 ? 38.047 11.126 23.545 1.00 11.22 79 ASP A C 1
ATOM 605 O O . ASP A 1 79 ? 38.412 12.187 24.054 1.00 12.09 79 ASP A O 1
ATOM 610 N N . LEU A 1 80 ? 36.823 10.627 23.679 1.00 10.96 80 LEU A N 1
ATOM 611 C CA . LEU A 1 80 ? 35.794 11.309 24.456 1.00 11.32 80 LEU A CA 1
ATOM 612 C C . LEU A 1 80 ? 35.991 10.988 25.936 1.00 14.81 80 LEU A C 1
ATOM 613 O O . LEU A 1 80 ? 35.579 9.929 26.402 1.00 15.34 80 LEU A O 1
ATOM 618 N N . LYS A 1 81 ? 36.621 11.907 26.661 1.00 13.26 81 LYS A N 1
ATOM 619 C CA . LYS A 1 81 ? 37.049 11.643 28.040 1.00 12.39 81 LYS A CA 1
ATOM 620 C C . LYS A 1 81 ? 35.982 11.912 29.104 1.00 15.88 81 LYS A C 1
ATOM 621 O O . LYS A 1 81 ? 36.040 11.331 30.186 1.00 19.62 81 LYS A O 1
ATOM 627 N N . THR A 1 82 ? 35.048 12.817 28.821 1.00 13.54 82 THR A N 1
ATOM 628 C CA . THR A 1 82 ? 33.883 12.994 29.685 1.00 15.07 82 THR A CA 1
ATOM 629 C C . THR A 1 82 ? 32.622 13.008 28.843 1.00 12.88 82 THR A C 1
ATOM 630 O O . THR A 1 82 ? 32.628 13.501 27.720 1.00 13.39 82 THR A O 1
ATOM 634 N N . ILE A 1 83 ? 31.545 12.456 29.396 1.00 12.57 83 ILE A N 1
ATOM 635 C CA . ILE A 1 83 ? 30.220 12.595 28.815 1.00 9.14 83 ILE A CA 1
ATOM 636 C C . ILE A 1 83 ? 29.282 12.869 29.990 1.00 11.15 83 ILE A C 1
ATOM 637 O O . ILE A 1 83 ? 29.196 12.061 30.906 1.00 16.21 83 ILE A O 1
ATOM 642 N N . SER A 1 84 ? 28.620 14.024 29.974 1.00 9.73 84 SER A N 1
ATOM 643 C CA . SER A 1 84 ? 27.806 14.465 31.108 1.00 10.18 84 SER A CA 1
ATOM 644 C C . SER A 1 84 ? 26.416 14.792 30.606 1.00 8.84 84 SER A C 1
ATOM 645 O O . SER A 1 84 ? 26.269 15.315 29.505 1.00 10.28 84 SER A O 1
ATOM 648 N N . GLY A 1 85 ? 25.383 14.533 31.394 1.00 6.54 85 GLY A N 1
ATOM 649 C CA . GLY A 1 85 ? 24.069 14.922 30.935 1.00 5.67 85 GLY A CA 1
ATOM 650 C C . GLY A 1 85 ? 22.958 14.703 31.925 1.00 5.06 85 GLY A C 1
ATOM 651 O O . GLY A 1 85 ? 23.172 14.211 33.034 1.00 7.21 85 GLY A O 1
ATOM 652 N N . SER A 1 86 ? 21.758 15.082 31.502 1.00 5.39 86 SER A N 1
ATOM 653 C CA . SER A 1 86 ? 20.545 14.938 32.291 1.00 6.30 86 SER A CA 1
ATOM 654 C C . SER A 1 86 ? 19.391 14.744 31.319 1.00 6.51 86 SER A C 1
ATOM 655 O O . SER A 1 86 ? 19.361 15.362 30.268 1.00 8.80 86 SER A O 1
ATOM 658 N N . TYR A 1 87 ? 18.444 13.877 31.664 1.00 5.76 87 TYR A N 1
ATOM 659 C CA . TYR A 1 87 ? 17.294 13.648 30.798 1.00 5.58 87 TYR A CA 1
ATOM 660 C C . TYR A 1 87 ? 16.087 13.334 31.662 1.00 4.89 87 TYR A C 1
ATOM 661 O O . TYR A 1 87 ? 16.158 12.471 32.524 1.00 6.40 87 TYR A O 1
ATOM 670 N N . THR A 1 88 ? 14.985 14.035 31.433 1.00 5.42 88 THR A N 1
ATOM 671 C CA . THR A 1 88 ? 13.799 13.867 32.270 1.00 5.22 88 THR A CA 1
ATOM 672 C C . THR A 1 88 ? 12.580 13.375 31.490 1.00 6.96 88 THR A C 1
ATOM 673 O O . THR A 1 88 ? 12.200 13.958 30.470 1.00 7.23 88 THR A O 1
ATOM 677 N N . TYR A 1 89 ? 11.958 12.308 31.983 1.00 5.66 89 TYR A N 1
ATOM 678 C CA . TYR A 1 89 ? 10.766 11.741 31.356 1.00 6.24 89 TYR A CA 1
ATOM 679 C C . TYR A 1 89 ? 9.645 11.768 32.376 1.00 4.43 89 TYR A C 1
ATOM 680 O O . TYR A 1 89 ? 9.793 11.224 33.478 1.00 5.39 89 TYR A O 1
ATOM 689 N N . THR A 1 90 ? 8.528 12.403 32.019 1.00 4.33 90 THR A N 1
ATOM 690 C CA . THR A 1 90 ? 7.385 12.486 32.921 1.00 4.42 90 THR A CA 1
ATOM 691 C C . THR A 1 90 ? 6.200 11.666 32.427 1.00 4.96 90 THR A C 1
ATOM 692 O O . THR A 1 90 ? 5.817 11.742 31.260 1.00 6.31 90 THR A O 1
ATOM 696 N N . ILE A 1 91 ? 5.608 10.880 33.325 1.00 4.50 91 ILE A N 1
ATOM 697 C CA . ILE A 1 91 ? 4.324 10.264 33.026 1.00 3.16 91 ILE A CA 1
ATOM 698 C C . ILE A 1 91 ? 3.281 11.081 33.789 1.00 4.76 91 ILE A C 1
ATOM 699 O O . ILE A 1 91 ? 3.311 11.156 35.010 1.00 5.48 91 ILE A O 1
ATOM 704 N N . ASN A 1 92 ? 2.388 11.733 33.058 1.00 5.02 92 ASN A N 1
ATOM 705 C CA . ASN A 1 92 ? 1.362 12.556 33.678 1.00 6.38 92 ASN A CA 1
ATOM 706 C C . ASN A 1 92 ? 0.136 11.723 34.035 1.00 6.52 92 ASN A C 1
ATOM 707 O O . ASN A 1 92 ? -0.182 10.768 33.329 1.00 6.46 92 ASN A O 1
ATOM 712 N N . PRO A 1 93 ? -0.567 12.069 35.122 1.00 5.61 93 PRO A N 1
ATOM 713 C CA A PRO A 1 93 ? -1.779 11.309 35.456 0.56 6.06 93 PRO A CA 1
ATOM 714 C CA B PRO A 1 93 ? -1.779 11.313 35.457 0.44 6.07 93 PRO A CA 1
ATOM 715 C C . PRO A 1 93 ? -2.832 11.453 34.362 1.00 6.28 93 PRO A C 1
ATOM 716 O O . PRO A 1 93 ? -2.860 12.462 33.650 1.00 8.00 93 PRO A O 1
ATOM 723 N N . LEU A 1 94 ? -3.689 10.447 34.238 1.00 5.43 94 LEU A N 1
ATOM 724 C CA . LEU A 1 94 ? -4.764 10.449 33.254 1.00 5.34 94 LEU A CA 1
ATOM 725 C C . LEU A 1 94 ? -5.983 11.164 33.803 1.00 5.75 94 LEU A C 1
ATOM 726 O O . LEU A 1 94 ? -6.494 10.807 34.867 1.00 5.67 94 LEU A O 1
ATOM 731 N N . GLY A 1 95 ? -6.431 12.184 33.075 1.00 5.53 95 GLY A N 1
ATOM 732 C CA . GLY A 1 95 ? -7.630 12.910 33.463 1.00 6.14 95 GLY A CA 1
ATOM 733 C C . GLY A 1 95 ? -8.883 12.071 33.307 1.00 5.69 95 GLY A C 1
ATOM 734 O O . GLY A 1 95 ? -9.134 11.503 32.243 1.00 7.95 95 GLY A O 1
ATOM 735 N N . ILE A 1 96 ? -9.660 12.008 34.382 1.00 5.10 96 ILE A N 1
ATOM 736 C CA . ILE A 1 96 ? -10.936 11.300 34.405 1.00 5.58 96 ILE A CA 1
ATOM 737 C C . ILE A 1 96 ? -12.012 12.340 34.679 1.00 6.56 96 ILE A C 1
ATOM 738 O O . ILE A 1 96 ? -12.052 12.929 35.755 1.00 7.44 96 ILE A O 1
ATOM 743 N N . ASP A 1 97 ? -12.846 12.605 33.682 1.00 7.49 97 ASP A N 1
ATOM 744 C CA . ASP A 1 97 ? -13.845 13.678 33.804 1.00 7.15 97 ASP A CA 1
ATOM 745 C C . ASP A 1 97 ? -14.932 13.348 34.820 1.00 13.86 97 ASP A C 1
ATOM 746 O O . ASP A 1 97 ? -15.189 12.170 35.103 1.00 9.84 97 ASP A O 1
ATOM 751 N N . LYS B 1 2 ? 3.853 26.616 39.496 1.00 20.17 2 LYS B N 1
ATOM 752 C CA . LYS B 1 2 ? 4.113 27.649 38.476 1.00 19.21 2 LYS B CA 1
ATOM 753 C C . LYS B 1 2 ? 4.074 27.075 37.058 1.00 11.78 2 LYS B C 1
ATOM 754 O O . LYS B 1 2 ? 4.963 26.320 36.651 1.00 13.07 2 LYS B O 1
ATOM 760 N N . VAL B 1 3 ? 3.030 27.427 36.316 1.00 10.70 3 VAL B N 1
ATOM 761 C CA . VAL B 1 3 ? 2.802 26.841 34.992 1.00 8.21 3 VAL B CA 1
ATOM 762 C C . VAL B 1 3 ? 3.949 27.205 34.068 1.00 9.09 3 VAL B C 1
ATOM 763 O O . VAL B 1 3 ? 4.205 28.391 33.792 1.00 8.57 3 VAL B O 1
ATOM 767 N N . THR B 1 4 ? 4.637 26.172 33.587 1.00 6.51 4 THR B N 1
ATOM 768 C CA . THR B 1 4 ? 5.881 26.347 32.868 1.00 7.28 4 THR B CA 1
ATOM 769 C C . THR B 1 4 ? 5.949 25.415 31.674 1.00 9.03 4 THR B C 1
ATOM 770 O O . THR B 1 4 ? 5.696 24.210 31.800 1.00 8.79 4 THR B O 1
ATOM 774 N N . TYR B 1 5 ? 6.306 25.955 30.519 1.00 5.37 5 TYR B N 1
ATOM 775 C CA . TYR B 1 5 ? 6.607 25.116 29.363 1.00 6.06 5 TYR B CA 1
ATOM 776 C C . TYR B 1 5 ? 8.112 25.039 29.108 1.00 6.77 5 TYR B C 1
ATOM 777 O O . TYR B 1 5 ? 8.868 25.937 29.470 1.00 8.09 5 TYR B O 1
ATOM 786 N N . SER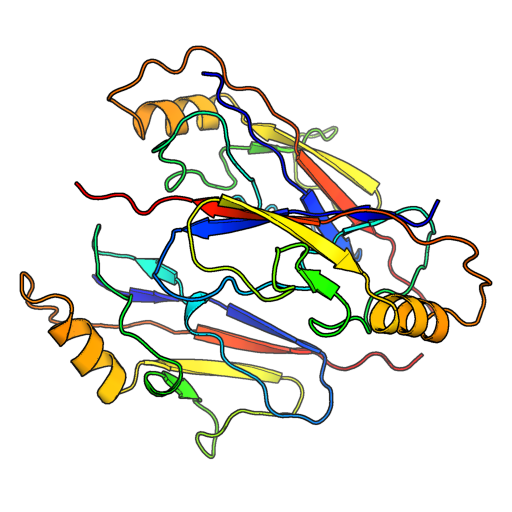 B 1 6 ? 8.532 23.933 28.506 1.00 6.09 6 SER B N 1
ATOM 787 C CA . SER B 1 6 ? 9.935 23.684 28.227 1.00 6.36 6 SER B CA 1
ATOM 788 C C . SER B 1 6 ? 10.002 22.734 27.051 1.00 6.02 6 SER B C 1
ATOM 789 O O . SER B 1 6 ? 8.985 22.394 26.457 1.00 7.40 6 SER B O 1
ATOM 792 N N . GLY B 1 7 ? 11.212 22.324 26.694 1.00 7.96 7 GLY B N 1
ATOM 793 C CA . GLY B 1 7 ? 11.338 21.364 25.616 1.00 8.26 7 GLY B CA 1
ATOM 794 C C . GLY B 1 7 ? 12.471 21.707 24.674 1.00 7.93 7 GLY B C 1
ATOM 795 O O . GLY B 1 7 ? 13.010 22.812 24.694 1.00 9.39 7 GLY B O 1
ATOM 796 N N . SER B 1 8 ? 12.841 20.737 23.849 1.00 6.85 8 SER B N 1
ATOM 797 C CA . SER B 1 8 ? 13.929 20.934 22.919 1.00 7.40 8 SER B CA 1
ATOM 798 C C . SER B 1 8 ? 13.858 19.940 21.778 1.00 9.67 8 SER B C 1
ATOM 799 O O . SER B 1 8 ? 13.354 18.825 21.934 1.00 10.97 8 SER B O 1
ATOM 802 N N . ASP B 1 9 ? 14.361 20.369 20.628 1.00 6.57 9 ASP B N 1
ATOM 803 C CA . ASP B 1 9 ? 14.369 19.554 19.420 1.00 7.45 9 ASP B CA 1
ATOM 804 C C . ASP B 1 9 ? 15.514 20.056 18.539 1.00 7.32 9 ASP B C 1
ATOM 805 O O . ASP B 1 9 ? 16.144 21.090 18.823 1.00 7.41 9 ASP B O 1
ATOM 810 N N . SER B 1 10 ? 15.806 19.310 17.480 1.00 7.93 10 SER B N 1
ATOM 811 C CA . SER B 1 10 ? 16.860 19.694 16.560 1.00 7.92 10 SER B CA 1
ATOM 812 C C . SER B 1 10 ? 16.667 19.021 15.213 1.00 8.34 10 SER B C 1
ATOM 813 O O . SER B 1 10 ? 15.917 18.047 15.093 1.00 10.45 10 SER B O 1
ATOM 816 N N . LYS B 1 11 ? 17.345 19.561 14.204 1.00 8.98 11 LYS B N 1
ATOM 817 C CA . LYS B 1 11 ? 17.484 18.905 12.908 1.00 10.00 11 LYS B CA 1
ATOM 818 C C . LYS B 1 11 ? 18.877 19.199 12.390 1.00 10.22 11 LYS B C 1
ATOM 819 O O . LYS B 1 11 ? 19.559 20.098 12.889 1.00 9.59 11 LYS B O 1
ATOM 825 N N . THR B 1 12 ? 19.286 18.452 11.371 1.00 9.90 12 THR B N 1
ATOM 826 C CA . THR B 1 12 ? 20.502 18.764 10.633 1.00 11.00 12 THR B CA 1
ATOM 827 C C . THR B 1 12 ? 20.142 19.702 9.492 1.00 8.40 12 THR B C 1
ATOM 828 O O . THR B 1 12 ? 19.106 19.527 8.836 1.00 11.39 12 THR B O 1
ATOM 832 N N . TYR B 1 13 ? 20.984 20.707 9.282 1.00 10.68 13 TYR B N 1
ATOM 833 C CA . TYR B 1 13 ? 20.821 21.671 8.198 1.00 12.12 13 TYR B CA 1
ATOM 834 C C . TYR B 1 13 ? 20.496 20.989 6.874 1.00 14.78 13 TYR B C 1
ATOM 835 O O . TYR B 1 13 ? 21.164 20.024 6.478 1.00 11.81 13 TYR B O 1
ATOM 844 N N . ASP B 1 14 ? 19.471 21.501 6.191 1.00 13.13 14 ASP B N 1
ATOM 845 C CA . ASP B 1 14 ? 19.049 20.934 4.911 1.00 17.20 14 ASP B CA 1
ATOM 846 C C . ASP B 1 14 ? 18.642 22.008 3.905 1.00 14.40 14 ASP B C 1
ATOM 847 O O . ASP B 1 14 ? 18.120 21.695 2.830 1.00 22.23 14 ASP B O 1
ATOM 852 N N . GLY B 1 15 ? 18.863 23.268 4.253 1.00 15.73 15 GLY B N 1
ATOM 853 C CA . GLY B 1 15 ? 18.524 24.365 3.365 1.00 16.88 15 GLY B CA 1
ATOM 854 C C . GLY B 1 15 ? 17.058 24.764 3.425 1.00 18.03 15 GLY B C 1
ATOM 855 O O . GLY B 1 15 ? 16.634 25.688 2.727 1.00 17.02 15 GLY B O 1
ATOM 856 N N . ASN B 1 16 ? 16.293 24.082 4.272 1.00 16.85 16 ASN B N 1
ATOM 857 C CA . ASN B 1 16 ? 14.875 24.381 4.464 1.00 16.43 16 ASN B CA 1
ATOM 858 C C . ASN B 1 16 ? 14.611 24.810 5.909 1.00 16.87 16 ASN B C 1
ATOM 859 O O . ASN B 1 16 ? 15.398 24.500 6.800 1.00 12.97 16 ASN B O 1
ATOM 864 N N . PRO B 1 17 ? 13.501 25.521 6.156 1.00 14.66 17 PRO B N 1
ATOM 865 C CA . PRO B 1 17 ? 13.236 25.991 7.523 1.00 14.97 17 PRO B CA 1
ATOM 866 C C . PRO B 1 17 ? 12.989 24.858 8.508 1.00 14.74 17 PRO B C 1
ATOM 867 O O . PRO B 1 17 ? 12.561 23.770 8.124 1.00 16.01 17 PRO B O 1
ATOM 871 N N . ALA B 1 18 ? 13.246 25.129 9.780 1.00 13.16 18 ALA B N 1
ATOM 872 C CA . ALA B 1 18 ? 12.965 24.163 10.837 1.00 13.38 18 ALA B CA 1
ATOM 873 C C . ALA B 1 18 ? 11.464 23.897 10.973 1.00 12.39 18 ALA B C 1
ATOM 874 O O . ALA B 1 18 ? 10.668 24.816 10.874 1.00 18.38 18 ALA B O 1
ATOM 876 N N . ASN B 1 19 ? 11.098 22.641 11.210 1.00 14.66 19 ASN B N 1
ATOM 877 C CA . ASN B 1 19 ? 9.704 22.302 11.509 1.00 16.94 19 ASN B CA 1
ATOM 878 C C . ASN B 1 19 ? 9.474 22.084 12.996 1.00 10.89 19 ASN B C 1
ATOM 879 O O . ASN B 1 19 ? 9.744 21.016 13.531 1.00 14.98 19 ASN B O 1
ATOM 884 N N . PHE B 1 20 ? 8.983 23.122 13.652 1.00 10.35 20 PHE B N 1
ATOM 885 C CA . PHE B 1 20 ? 8.635 23.042 15.062 1.00 9.51 20 PHE B CA 1
ATOM 886 C C . PHE B 1 20 ? 7.475 22.063 15.273 1.00 12.42 20 PHE B C 1
ATOM 887 O O . PHE B 1 20 ? 6.476 22.103 14.546 1.00 14.09 20 PHE B O 1
ATOM 895 N N . GLU B 1 21 ? 7.637 21.168 16.242 1.00 7.65 21 GLU B N 1
ATOM 896 C CA . GLU B 1 21 ? 6.606 20.194 16.614 1.00 9.97 21 GLU B CA 1
ATOM 897 C C . GLU B 1 21 ? 6.020 20.505 17.991 1.00 10.37 21 GLU B C 1
ATOM 898 O O . GLU B 1 21 ? 6.648 20.226 19.010 1.00 10.85 21 GLU B O 1
ATOM 904 N N . PRO B 1 22 ? 4.814 21.086 18.030 1.00 10.27 22 PRO B N 1
ATOM 905 C CA A PRO B 1 22 ? 4.159 21.483 19.284 0.20 12.49 22 PRO B CA 1
ATOM 906 C CA B PRO B 1 22 ? 4.241 21.496 19.316 0.80 12.49 22 PRO B CA 1
ATOM 907 C C . PRO B 1 22 ? 4.009 20.340 20.287 1.00 12.23 22 PRO B C 1
ATOM 908 O O . PRO B 1 22 ? 3.942 20.583 21.485 1.00 14.37 22 PRO B O 1
ATOM 915 N N . THR B 1 23 ? 3.936 19.106 19.797 1.00 15.38 23 THR B N 1
ATOM 916 C CA . THR B 1 23 ? 3.763 17.969 20.707 1.00 16.85 23 THR B CA 1
ATOM 917 C C . THR B 1 23 ? 5.016 17.664 21.531 1.00 17.35 23 THR B C 1
ATOM 918 O O . THR B 1 23 ? 4.970 16.878 22.480 1.00 20.17 23 THR B O 1
ATOM 922 N N . THR B 1 24 ? 6.137 18.277 21.171 1.00 11.89 24 THR B N 1
ATOM 923 C CA . THR B 1 24 ? 7.364 18.082 21.922 1.00 12.48 24 THR B CA 1
ATOM 924 C C . THR B 1 24 ? 7.492 19.093 23.061 1.00 8.51 24 THR B C 1
ATOM 925 O O . THR B 1 24 ? 8.417 18.995 23.870 1.00 11.17 24 THR B O 1
ATOM 929 N N . VAL B 1 25 ? 6.591 20.081 23.098 1.00 10.47 25 VAL B N 1
ATOM 930 C CA . VAL B 1 25 ? 6.605 21.049 24.189 1.00 9.35 25 VAL B CA 1
ATOM 931 C C . VAL B 1 25 ? 6.155 20.332 25.461 1.00 7.38 25 VAL B C 1
ATOM 932 O O . VAL B 1 25 ? 5.153 19.607 25.454 1.00 8.71 25 VAL B O 1
ATOM 936 N N . GLN B 1 26 ? 6.916 20.532 26.533 1.00 6.54 26 GLN B N 1
ATOM 937 C CA . GLN B 1 26 ? 6.689 19.862 27.801 1.00 7.56 26 GLN B CA 1
ATOM 938 C C . GLN B 1 26 ? 6.122 20.850 28.815 1.00 8.42 26 GLN B C 1
ATOM 939 O O . GLN B 1 26 ? 6.546 22.002 28.862 1.00 8.90 26 GLN B O 1
ATOM 945 N N . TRP B 1 27 ? 5.175 20.396 29.633 1.00 7.60 27 TRP B N 1
ATOM 946 C CA . TRP B 1 27 ? 4.479 21.276 30.574 1.00 6.57 27 TRP B CA 1
ATOM 947 C C . TRP B 1 27 ? 4.548 20.767 32.003 1.00 9.20 27 TRP B C 1
ATOM 948 O O . TRP B 1 27 ? 4.483 19.556 32.242 1.00 10.45 27 TRP B O 1
ATOM 959 N N . SER B 1 28 ? 4.669 21.693 32.950 1.00 7.72 28 SER B N 1
ATOM 960 C CA . SER B 1 28 ? 4.634 21.355 34.362 1.00 8.40 28 SER B CA 1
ATOM 961 C C . SER B 1 28 ? 3.991 22.478 35.164 1.00 9.89 28 SER B C 1
ATOM 962 O O . SER B 1 28 ? 3.799 23.587 34.659 1.00 8.65 28 SER B O 1
ATOM 965 N N . GLY B 1 29 ? 3.637 22.174 36.408 1.00 7.12 29 GLY B N 1
ATOM 966 C CA . GLY B 1 29 ? 3.240 23.190 37.363 1.00 8.82 29 GLY B CA 1
ATOM 967 C C . GLY B 1 29 ? 1.813 23.094 37.856 1.00 10.52 29 GLY B C 1
ATOM 968 O O . GLY B 1 29 ? 1.489 23.619 38.927 1.00 11.71 29 GLY B O 1
ATOM 969 N N . LEU B 1 30 ? 0.942 22.442 37.090 1.00 7.40 30 LEU B N 1
ATOM 970 C CA . LEU B 1 30 ? -0.452 22.328 37.491 1.00 6.58 30 LEU B CA 1
ATOM 971 C C . LEU B 1 30 ? -1.001 20.987 37.063 1.00 7.89 30 LEU B C 1
ATOM 972 O O . LEU B 1 30 ? -1.163 20.737 35.868 1.00 7.44 30 LEU B O 1
ATOM 977 N N . LYS B 1 31 ? -1.300 20.135 38.038 1.00 7.97 31 LYS B N 1
ATOM 978 C CA . LYS B 1 31 ? -1.911 18.859 37.719 1.00 9.03 31 LYS B CA 1
ATOM 979 C C . LYS B 1 31 ? -3.265 19.091 37.048 1.00 8.73 31 LYS B C 1
ATOM 980 O O . LYS B 1 31 ? -4.116 19.805 37.581 1.00 13.29 31 LYS B O 1
ATOM 986 N N . GLY B 1 32 ? -3.437 18.512 35.866 1.00 9.48 32 GLY B N 1
ATOM 987 C CA . GLY B 1 32 ? -4.684 18.630 35.133 1.00 14.07 32 GLY B CA 1
ATOM 988 C C . GLY B 1 32 ? -4.722 19.748 34.105 1.00 12.99 32 GLY B C 1
ATOM 989 O O . GLY B 1 32 ? -5.751 19.958 33.457 1.00 13.69 32 GLY B O 1
ATOM 990 N N . LEU B 1 33 ? -3.614 20.470 33.950 1.00 9.48 33 LEU B N 1
ATOM 991 C CA . LEU B 1 33 ? -3.546 21.503 32.925 1.00 7.73 33 LEU B CA 1
ATOM 992 C C . LEU B 1 33 ? -3.797 20.881 31.562 1.00 7.64 33 LEU B C 1
ATOM 993 O O . LEU B 1 33 ? -3.139 19.901 31.185 1.00 11.01 33 LEU B O 1
ATOM 998 N N . ASN B 1 34 ? -4.736 21.461 30.820 1.00 7.19 34 ASN B N 1
ATOM 999 C CA . ASN B 1 34 ? -5.079 20.999 29.483 1.00 7.55 34 ASN B CA 1
ATOM 1000 C C . ASN B 1 34 ? -4.263 21.744 28.433 1.00 9.16 34 ASN B C 1
ATOM 1001 O O . ASN B 1 34 ? -4.492 22.921 28.175 1.00 7.88 34 ASN B O 1
ATOM 1006 N N . THR B 1 35 ? -3.310 21.043 27.830 1.00 8.37 35 THR B N 1
ATOM 1007 C CA . THR B 1 35 ? -2.434 21.626 26.819 1.00 8.72 35 THR B CA 1
ATOM 1008 C C . THR B 1 35 ? -2.710 21.051 25.427 1.00 9.96 35 THR B C 1
ATOM 1009 O O . THR B 1 35 ? -1.969 21.320 24.471 1.00 12.93 35 THR B O 1
ATOM 1013 N N . SER B 1 36 ? -3.789 20.279 25.323 1.00 10.18 36 SER B N 1
ATOM 1014 C CA . SER B 1 36 ? -4.092 19.499 24.123 1.00 13.59 36 SER B CA 1
ATOM 1015 C C . SER B 1 36 ? -4.587 20.331 22.943 1.00 12.82 36 SER B C 1
ATOM 1016 O O . SER B 1 36 ? -4.702 19.809 21.835 1.00 16.49 36 SER B O 1
ATOM 1019 N N . THR B 1 37 ? -4.890 21.610 23.156 1.00 9.98 37 THR B N 1
ATOM 1020 C CA . THR B 1 37 ? -5.425 22.422 22.064 1.00 10.24 37 THR B CA 1
ATOM 1021 C C . THR B 1 37 ? -4.385 23.299 21.374 1.00 12.23 37 THR B C 1
ATOM 1022 O O . THR B 1 37 ? -4.697 23.979 20.392 1.00 12.78 37 THR B O 1
ATOM 1026 N N . LEU B 1 38 ? -3.154 23.285 21.877 1.00 9.94 38 LEU B N 1
ATOM 1027 C CA . LEU B 1 38 ? -2.131 24.166 21.337 1.00 9.88 38 LEU B CA 1
ATOM 1028 C C . LEU B 1 38 ? -1.605 23.645 20.007 1.00 13.37 38 LEU B C 1
ATOM 1029 O O . LEU B 1 38 ? -1.491 22.437 19.805 1.00 14.09 38 LEU B O 1
ATOM 1034 N N . THR B 1 39 ? -1.292 24.578 19.114 1.00 9.83 39 THR B N 1
ATOM 1035 C CA . THR B 1 39 ? -0.848 24.260 17.761 1.00 10.38 39 THR B CA 1
ATOM 1036 C C . THR B 1 39 ? 0.418 25.040 17.459 1.00 12.68 39 THR B C 1
ATOM 1037 O O . THR B 1 39 ? 0.885 25.838 18.274 1.00 10.93 39 THR B O 1
ATOM 1041 N N . SER B 1 40 ? 0.964 24.834 16.265 1.00 13.34 40 SER B N 1
ATOM 1042 C CA A SER B 1 40 ? 2.178 25.524 15.867 0.56 13.41 40 SER B CA 1
ATOM 1043 C CA B SER B 1 40 ? 2.177 25.529 15.855 0.44 13.43 40 SER B CA 1
ATOM 1044 C C . SER B 1 40 ? 1.996 27.040 15.854 1.00 15.21 40 SER B C 1
ATOM 1045 O O . SER B 1 40 ? 2.934 27.782 16.147 1.00 16.01 40 SER B O 1
ATOM 1050 N N . ALA B 1 41 ? 0.787 27.489 15.526 1.00 13.57 41 ALA B N 1
ATOM 1051 C CA . ALA B 1 41 ? 0.477 28.916 15.440 1.00 17.80 41 ALA B CA 1
ATOM 1052 C C . ALA B 1 41 ? 0.537 29.614 16.796 1.00 13.72 41 ALA B C 1
ATOM 1053 O O . ALA B 1 41 ? 0.541 30.841 16.875 1.00 15.77 41 ALA B O 1
ATOM 1055 N N . ASP B 1 42 ? 0.581 28.818 17.856 1.00 10.01 42 ASP B N 1
ATOM 1056 C CA . ASP B 1 42 ? 0.570 29.339 19.217 1.00 8.06 42 ASP B CA 1
ATOM 1057 C C . ASP B 1 42 ? 1.962 29.676 19.745 1.00 9.91 42 ASP B C 1
ATOM 1058 O O . ASP B 1 42 ? 2.094 30.187 20.863 1.00 8.28 42 ASP B O 1
ATOM 1063 N N . PHE B 1 43 ? 2.989 29.399 18.944 1.00 8.91 43 PHE B N 1
ATOM 1064 C CA . PHE B 1 43 ? 4.361 29.689 19.329 1.00 8.06 43 PHE B CA 1
ATOM 1065 C C . PHE B 1 43 ? 5.001 30.565 18.260 1.00 11.63 43 PHE B C 1
ATOM 1066 O O . PHE B 1 43 ? 4.662 30.450 17.086 1.00 12.96 43 PHE B O 1
ATOM 1074 N N . THR B 1 44 ? 5.901 31.453 18.673 1.00 8.00 44 THR B N 1
ATOM 1075 C CA . THR B 1 44 ? 6.622 32.306 17.732 1.00 8.64 44 THR B CA 1
ATOM 1076 C C . THR B 1 44 ? 8.120 32.114 17.886 1.00 9.34 44 THR B C 1
ATOM 1077 O O . THR B 1 44 ? 8.637 32.028 18.993 1.00 9.84 44 THR B O 1
ATOM 1081 N N . TRP B 1 45 ? 8.827 32.052 16.763 1.00 9.03 45 TRP B N 1
ATOM 1082 C CA . TRP B 1 45 ? 10.284 31.967 16.807 1.00 9.37 45 TRP B CA 1
ATOM 1083 C C . TRP B 1 45 ? 10.902 33.273 17.303 1.00 11.73 45 TRP B C 1
ATOM 1084 O O . TRP B 1 45 ? 10.483 34.363 16.890 1.00 13.70 45 TRP B O 1
ATOM 1095 N N . ASN B 1 46 ? 11.907 33.171 18.170 1.00 11.06 46 ASN B N 1
ATOM 1096 C CA . ASN B 1 46 ? 12.609 34.356 18.665 1.00 11.90 46 ASN B CA 1
ATOM 1097 C C . ASN B 1 46 ? 13.798 34.732 17.798 1.00 19.58 46 ASN B C 1
ATOM 1098 O O . ASN B 1 46 ? 14.883 35.049 18.289 1.00 19.33 46 ASN B O 1
ATOM 1103 N N . THR B 1 47 ? 13.565 34.686 16.496 1.00 14.03 47 THR B N 1
ATOM 1104 C CA . THR B 1 47 ? 14.554 35.078 15.511 1.00 16.70 47 THR B CA 1
ATOM 1105 C C . THR B 1 47 ? 14.367 36.548 15.157 1.00 17.41 47 THR B C 1
ATOM 1106 O O . THR B 1 47 ? 13.331 37.136 15.458 1.00 19.90 47 THR B O 1
ATOM 1110 N N . ALA B 1 48 ? 15.369 37.134 14.505 1.00 20.77 48 ALA B N 1
ATOM 1111 C CA . ALA B 1 48 ? 15.333 38.555 14.162 1.00 22.99 48 ALA B CA 1
ATOM 1112 C C . ALA B 1 48 ? 14.085 38.923 13.359 1.00 24.57 48 ALA B C 1
ATOM 1113 O O . ALA B 1 48 ? 13.491 39.984 13.571 1.00 29.27 48 ALA B O 1
ATOM 1115 N N . ASP B 1 49 ? 13.683 38.038 12.449 1.00 17.40 49 ASP B N 1
ATOM 1116 C CA . ASP B 1 49 ? 12.488 38.259 11.638 1.00 21.35 49 ASP B CA 1
ATOM 1117 C C . ASP B 1 49 ? 11.237 37.517 12.128 1.00 21.31 49 ASP B C 1
ATOM 1118 O O . ASP B 1 49 ? 10.198 37.541 11.464 1.00 19.29 49 ASP B O 1
ATOM 1123 N N . LYS B 1 50 ? 11.348 36.858 13.278 1.00 18.76 50 LYS B N 1
ATOM 1124 C CA . LYS B 1 50 ? 10.238 36.106 13.870 1.00 17.66 50 LYS B CA 1
ATOM 1125 C C . LYS B 1 50 ? 9.687 34.996 12.966 1.00 13.58 50 LYS B C 1
ATOM 1126 O O . LYS B 1 50 ? 8.503 34.657 13.026 1.00 16.68 50 LYS B O 1
ATOM 1132 N N . LYS B 1 51 ? 10.558 34.411 12.148 1.00 17.93 51 LYS B N 1
ATOM 1133 C CA . LYS B 1 51 ? 10.173 33.307 11.280 1.00 15.62 51 LYS B CA 1
ATOM 1134 C C . LYS B 1 51 ? 11.061 32.081 11.519 1.00 11.35 51 LYS B C 1
ATOM 1135 O O . LYS B 1 51 ? 12.149 32.193 12.089 1.00 13.75 51 LYS B O 1
ATOM 1141 N N . ALA B 1 52 ? 10.591 30.915 11.091 1.00 12.69 52 ALA B N 1
ATOM 1142 C CA . ALA B 1 52 ? 11.382 29.697 11.222 1.00 10.95 52 ALA B CA 1
ATOM 1143 C C . ALA B 1 52 ? 12.717 29.874 10.506 1.00 13.94 52 ALA B C 1
ATOM 1144 O O . ALA B 1 52 ? 12.763 30.338 9.361 1.00 16.47 52 ALA B O 1
ATOM 1146 N N . PRO B 1 53 ? 13.814 29.538 11.193 1.00 10.69 53 PRO B N 1
ATOM 1147 C CA . PRO B 1 53 ? 15.154 29.697 10.615 1.00 12.23 53 PRO B CA 1
ATOM 1148 C C . PRO B 1 53 ? 15.572 28.511 9.776 1.00 10.74 53 PRO B C 1
ATOM 1149 O O . PRO B 1 53 ? 14.983 27.434 9.872 1.00 11.55 53 PRO B O 1
ATOM 1153 N N . THR B 1 54 ? 16.602 28.718 8.957 1.00 12.99 54 THR B N 1
ATOM 1154 C CA . THR B 1 54 ? 17.138 27.676 8.090 1.00 12.84 54 THR B CA 1
ATOM 1155 C C . THR B 1 54 ? 18.606 27.381 8.413 1.00 10.11 54 THR B C 1
ATOM 1156 O O . THR B 1 54 ? 19.036 26.227 8.422 1.00 11.60 54 THR B O 1
ATOM 1160 N N . ASP B 1 55 ? 19.366 28.439 8.670 1.00 11.52 55 ASP B N 1
ATOM 1161 C CA . ASP B 1 55 ? 20.804 28.312 8.901 1.00 11.07 55 ASP B CA 1
ATOM 1162 C C . ASP B 1 55 ? 21.097 27.595 10.218 1.00 11.12 55 ASP B C 1
ATOM 1163 O O . ASP B 1 55 ? 20.314 27.678 11.174 1.00 10.59 55 ASP B O 1
ATOM 1168 N N . ALA B 1 56 ? 22.227 26.889 10.266 1.00 11.02 56 ALA B N 1
ATOM 1169 C CA . ALA B 1 56 ? 22.683 26.272 11.504 1.00 9.44 56 ALA B CA 1
ATOM 1170 C C . ALA B 1 56 ? 22.771 27.315 12.614 1.00 10.95 56 ALA B C 1
ATOM 1171 O O . ALA B 1 56 ? 23.178 28.465 12.390 1.00 14.16 56 ALA B O 1
ATOM 1173 N N . GLY B 1 57 ? 22.366 26.917 13.812 1.00 7.86 57 GLY B N 1
ATOM 1174 C CA . GLY B 1 57 ? 22.354 27.813 14.952 1.00 9.29 57 GLY B CA 1
ATOM 1175 C C . GLY B 1 57 ? 21.505 27.257 16.075 1.00 11.19 57 GLY B C 1
ATOM 1176 O O . GLY B 1 57 ? 20.884 26.201 15.928 1.00 9.68 57 GLY B O 1
ATOM 1177 N N . LYS B 1 58 ? 21.504 27.964 17.202 1.00 8.37 58 LYS B N 1
ATOM 1178 C CA . LYS B 1 58 ? 20.683 27.605 18.347 1.00 9.02 58 LYS B CA 1
ATOM 1179 C C . LYS B 1 58 ? 19.641 28.693 18.529 1.00 9.33 58 LYS B C 1
ATOM 1180 O O . LYS B 1 58 ? 19.977 29.877 18.635 1.00 13.36 58 LYS B O 1
ATOM 1186 N N . TYR B 1 59 ? 18.372 28.284 18.559 1.00 7.02 59 TYR B N 1
ATOM 1187 C CA . TYR B 1 59 ? 17.237 29.209 18.553 1.00 8.76 59 TYR B CA 1
ATOM 1188 C C . TYR B 1 59 ? 16.265 28.893 19.674 1.00 9.56 59 TYR B C 1
ATOM 1189 O O . TYR B 1 59 ? 16.322 27.819 20.267 1.00 8.80 59 TYR B O 1
ATOM 1198 N N . THR B 1 60 ? 15.357 29.819 19.949 1.00 8.38 60 THR B N 1
ATOM 1199 C CA . THR B 1 60 ? 14.272 29.530 20.874 1.00 7.69 60 THR B CA 1
ATOM 1200 C C . THR B 1 60 ? 12.935 29.939 20.278 1.00 9.66 60 THR B C 1
ATOM 1201 O O . THR B 1 60 ? 12.872 30.725 19.320 1.00 10.25 60 THR B O 1
ATOM 1205 N N . LEU B 1 61 ? 11.868 29.370 20.836 1.00 8.68 61 LEU B N 1
ATOM 1206 C CA . LEU B 1 61 ? 10.506 29.816 20.565 1.00 8.23 61 LEU B CA 1
ATOM 1207 C C . LEU B 1 61 ? 9.846 30.189 21.876 1.00 7.91 61 LEU B C 1
ATOM 1208 O O . LEU B 1 61 ? 10.242 29.689 22.935 1.00 8.90 61 LEU B O 1
ATOM 1213 N N . SER B 1 62 ? 8.836 31.054 21.796 1.00 7.16 62 SER B N 1
ATOM 1214 C CA . SER B 1 62 ? 8.018 31.406 22.945 1.00 8.35 62 SER B CA 1
ATOM 1215 C C . SER B 1 62 ? 6.549 31.262 22.596 1.00 7.64 62 SER B C 1
ATOM 1216 O O . SER B 1 62 ? 6.146 31.470 21.447 1.00 9.54 62 SER B O 1
ATOM 1219 N N . LEU B 1 63 ? 5.758 30.917 23.60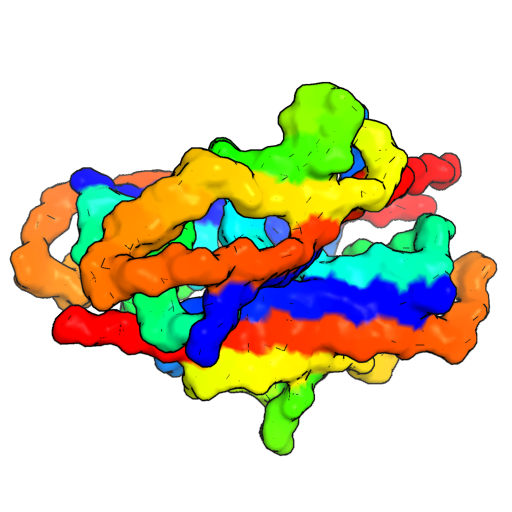4 1.00 6.74 63 LEU B N 1
ATOM 1220 C CA . LEU B 1 63 ? 4.315 30.935 23.499 1.00 7.24 63 LEU B CA 1
ATOM 1221 C C . LEU B 1 63 ? 3.912 32.390 23.258 1.00 10.59 63 LEU B C 1
ATOM 1222 O O . LEU B 1 63 ? 4.329 33.288 23.997 1.00 12.84 63 LEU B O 1
ATOM 1227 N N . ASN B 1 64 ? 3.125 32.625 22.214 1.00 7.63 64 ASN B N 1
ATOM 1228 C CA . ASN B 1 64 ? 2.733 33.989 21.856 1.00 7.02 64 ASN B CA 1
ATOM 1229 C C . ASN B 1 64 ? 1.372 34.354 22.449 1.00 8.05 64 ASN B C 1
ATOM 1230 O O . ASN B 1 64 ? 0.782 33.559 23.181 1.00 6.87 64 ASN B O 1
ATOM 1235 N N . THR B 1 65 ? 0.869 35.550 22.158 1.00 8.78 65 THR B N 1
ATOM 1236 C CA . THR B 1 65 ? -0.400 35.966 22.752 1.00 7.22 65 THR B CA 1
ATOM 1237 C C . 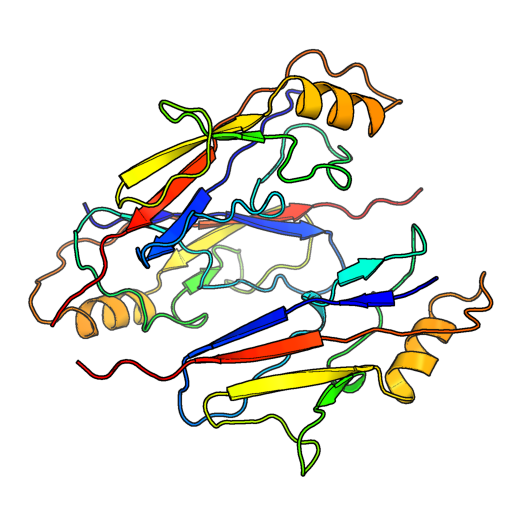THR B 1 65 ? -1.562 35.072 22.347 1.00 7.89 65 THR B C 1
ATOM 1238 O O . THR B 1 65 ? -2.497 34.869 23.132 1.00 8.44 65 THR B O 1
ATOM 1242 N N . THR B 1 66 ? -1.505 34.536 21.130 1.00 8.08 66 THR B N 1
ATOM 1243 C CA . THR B 1 66 ? -2.531 33.612 20.670 1.00 9.32 66 THR B CA 1
ATOM 1244 C C . THR B 1 66 ? -2.494 32.318 21.494 1.00 7.32 66 THR B C 1
ATOM 1245 O O . THR B 1 66 ? -3.530 31.803 21.925 1.00 9.55 66 THR B O 1
ATOM 1249 N N . GLY B 1 67 ? -1.290 31.830 21.753 1.00 8.46 67 GLY B N 1
ATOM 1250 C CA . GLY B 1 67 ? -1.118 30.635 22.551 1.00 8.15 67 GLY B CA 1
ATOM 1251 C C . GLY B 1 67 ? -1.465 30.820 24.013 1.00 7.55 67 GLY B C 1
ATOM 1252 O O . GLY B 1 67 ? -2.028 29.920 24.639 1.00 6.60 67 GLY B O 1
ATOM 1253 N N . GLU B 1 68 ? -1.146 31.988 24.563 1.00 6.68 68 GLU B N 1
ATOM 1254 C CA . GLU B 1 68 ? -1.481 32.288 25.954 1.00 5.66 68 GLU B CA 1
ATOM 1255 C C . GLU B 1 68 ? -3.003 32.336 26.116 1.00 6.01 68 GLU B C 1
ATOM 1256 O O . GLU B 1 68 ? -3.570 31.774 27.061 1.00 5.96 68 GLU B O 1
ATOM 1262 N N . ALA B 1 69 ? -3.676 32.974 25.165 1.00 6.87 69 ALA B N 1
ATOM 1263 C CA . ALA B 1 69 ? -5.130 33.008 25.179 1.00 8.22 69 ALA B CA 1
ATOM 1264 C C . ALA B 1 69 ? -5.723 31.607 24.990 1.00 5.72 69 ALA B C 1
ATOM 1265 O O . ALA B 1 69 ? -6.699 31.242 25.652 1.00 8.70 69 ALA B O 1
ATOM 1267 N N . ALA B 1 70 ? -5.135 30.820 24.092 1.00 7.25 70 ALA B N 1
ATOM 1268 C CA . ALA B 1 70 ? -5.646 29.469 23.850 1.00 9.03 70 ALA B CA 1
ATOM 1269 C C . ALA B 1 70 ? -5.497 28.583 25.080 1.00 7.84 70 ALA B C 1
ATOM 1270 O O . ALA B 1 70 ? -6.405 27.809 25.409 1.00 8.42 70 ALA B O 1
ATOM 1272 N N . LEU B 1 71 ? -4.367 28.690 25.772 1.00 5.91 71 LEU B N 1
ATOM 1273 C CA . LEU B 1 71 ? -4.174 27.901 26.983 1.00 6.96 71 LEU B CA 1
ATOM 1274 C C . LEU B 1 71 ? -5.206 28.284 28.028 1.00 7.49 71 LEU B C 1
ATOM 1275 O O . LEU B 1 71 ? -5.828 27.426 28.658 1.00 6.45 71 LEU B O 1
ATOM 1280 N N . ARG B 1 72 ? -5.420 29.582 28.203 1.00 5.18 72 ARG B N 1
ATOM 1281 C CA . ARG B 1 72 ? -6.432 30.011 29.158 1.00 5.43 72 ARG B CA 1
ATOM 1282 C C . ARG B 1 72 ? -7.843 29.501 28.780 1.00 6.73 72 ARG B C 1
ATOM 1283 O O . ARG B 1 72 ? -8.596 29.033 29.640 1.00 7.10 72 ARG B O 1
ATOM 1291 N N . LYS B 1 73 ? -8.191 29.569 27.499 1.00 6.56 73 LYS B N 1
ATOM 1292 C CA . LYS B 1 73 ? -9.522 29.121 27.062 1.00 7.94 73 LYS B CA 1
ATOM 1293 C C . LYS B 1 73 ? -9.733 27.623 27.323 1.00 8.02 73 LYS B C 1
ATOM 1294 O O . LYS B 1 73 ? -10.851 27.176 27.618 1.00 7.82 73 LYS B O 1
ATOM 1300 N N . ALA B 1 74 ? -8.648 26.854 27.244 1.00 7.26 74 ALA B N 1
ATOM 1301 C CA . ALA B 1 74 ? -8.713 25.403 27.425 1.00 6.16 74 ALA B CA 1
ATOM 1302 C C . ALA B 1 74 ? -8.781 24.980 28.892 1.00 6.14 74 ALA B C 1
ATOM 1303 O O . ALA B 1 74 ? -8.940 23.797 29.197 1.00 7.65 74 ALA B O 1
ATOM 1305 N N . ASN B 1 75 ? -8.655 25.952 29.791 1.00 6.12 75 ASN B N 1
ATOM 1306 C CA . ASN B 1 75 ? -8.625 25.694 31.228 1.00 4.93 75 ASN B CA 1
ATOM 1307 C C . ASN B 1 75 ? -9.555 26.616 32.018 1.00 5.77 75 ASN B C 1
ATOM 1308 O O . ASN B 1 75 ? -9.113 27.352 32.908 1.00 7.27 75 ASN B O 1
ATOM 1313 N N . PRO B 1 76 ? -10.861 26.572 31.718 1.00 5.18 76 PRO B N 1
ATOM 1314 C CA . PRO B 1 76 ? -11.795 27.550 32.299 1.00 4.88 76 PRO B CA 1
ATOM 1315 C C . PRO B 1 76 ? -12.011 27.423 33.811 1.00 6.99 76 PRO B C 1
ATOM 1316 O O . PRO B 1 76 ? -12.541 28.352 34.436 1.00 7.74 76 PRO B O 1
ATOM 1320 N N . ASN B 1 77 ? -11.635 26.297 34.412 1.00 5.15 77 ASN B N 1
ATOM 1321 C CA . ASN B 1 77 ? -11.751 26.174 35.862 1.00 4.22 77 ASN B CA 1
ATOM 1322 C C . ASN B 1 77 ? -10.686 26.945 36.625 1.00 5.21 77 ASN B C 1
ATOM 1323 O O . ASN B 1 77 ? -10.751 27.046 37.851 1.00 5.26 77 ASN B O 1
ATOM 1328 N N . TYR B 1 78 ? -9.713 27.479 35.889 1.00 5.87 78 TYR B N 1
ATOM 1329 C CA . TYR B 1 78 ? -8.586 28.188 36.481 1.00 5.49 78 TYR B CA 1
ATOM 1330 C C . TYR B 1 78 ? -8.452 29.611 35.968 1.00 5.10 78 TYR B C 1
ATOM 1331 O O . TYR B 1 78 ? -8.851 29.938 34.840 1.00 7.24 78 TYR B O 1
ATOM 1340 N N . ASP B 1 79 ? -7.862 30.441 36.817 1.00 5.87 79 ASP B N 1
ATOM 1341 C CA . ASP B 1 79 ? -7.354 31.736 36.410 1.00 5.91 79 ASP B CA 1
ATOM 1342 C C . ASP B 1 79 ? -5.838 31.586 36.421 1.00 5.84 79 ASP B C 1
ATOM 1343 O O . ASP B 1 79 ? -5.203 31.660 37.470 1.00 5.89 79 ASP B O 1
ATOM 1348 N N . LEU B 1 80 ? -5.276 31.326 35.244 1.00 4.73 80 LEU B N 1
ATOM 1349 C CA . LEU B 1 80 ? -3.829 31.191 35.097 1.00 5.86 80 LEU B CA 1
ATOM 1350 C C . LEU B 1 80 ? -3.187 32.576 35.090 1.00 6.14 80 LEU B C 1
ATOM 1351 O O . LEU B 1 80 ? -3.230 33.272 34.083 1.00 6.71 80 LEU B O 1
ATOM 1356 N N . LYS B 1 81 ? -2.612 32.979 36.214 1.00 4.68 81 LYS B N 1
ATOM 1357 C CA . LYS B 1 81 ? -2.100 34.343 36.338 1.00 5.75 81 LYS B CA 1
ATOM 1358 C C . LYS B 1 81 ? -0.812 34.544 35.571 1.00 7.56 81 LYS B C 1
ATOM 1359 O O . LYS B 1 81 ? -0.581 35.622 35.005 1.00 8.23 81 LYS B O 1
ATOM 1365 N N . THR B 1 82 ? 0.031 33.519 35.543 1.00 5.90 82 THR B N 1
ATOM 1366 C CA . THR B 1 82 ? 1.260 33.583 34.754 1.00 5.39 82 THR B CA 1
ATOM 1367 C C . THR B 1 82 ? 1.447 32.311 33.944 1.00 6.11 82 THR B C 1
ATOM 1368 O O . THR B 1 82 ? 0.980 31.234 34.334 1.00 8.15 82 THR B O 1
ATOM 1372 N N . ILE B 1 83 ? 2.118 32.448 32.808 1.00 5.68 83 ILE B N 1
ATOM 1373 C CA . ILE B 1 83 ? 2.492 31.305 31.994 1.00 5.67 83 ILE B CA 1
ATOM 1374 C C . ILE B 1 83 ? 3.900 31.616 31.552 1.00 8.08 83 ILE B C 1
ATOM 1375 O O . ILE B 1 83 ? 4.150 32.666 30.972 1.00 7.50 83 ILE B O 1
ATOM 1380 N N . SER B 1 84 ? 4.847 30.750 31.856 1.00 7.11 84 SER B N 1
ATOM 1381 C CA . SER B 1 84 ? 6.217 31.086 31.491 1.00 8.55 84 SER B CA 1
ATOM 1382 C C . SER B 1 84 ? 7.006 29.897 31.001 1.00 7.66 84 SER B C 1
ATOM 1383 O O . SER B 1 84 ? 6.536 28.770 31.062 1.00 8.48 84 SER B O 1
ATOM 1386 N N . GLY B 1 85 ? 8.180 30.161 30.453 1.00 7.43 85 GLY B N 1
ATOM 1387 C CA . GLY B 1 85 ? 9.031 29.093 29.986 1.00 8.66 85 GLY B CA 1
ATOM 1388 C C . GLY B 1 85 ? 9.744 29.478 28.718 1.00 11.55 85 GLY B C 1
ATOM 1389 O O . GLY B 1 85 ? 9.761 30.646 28.313 1.00 12.06 85 GLY B O 1
ATOM 1390 N N . SER B 1 86 ? 10.317 28.472 28.073 1.00 9.28 86 SER B N 1
ATOM 1391 C CA A SER B 1 86 ? 11.030 28.672 26.824 0.54 13.35 86 SER B CA 1
ATOM 1392 C CA B SER B 1 86 ? 11.082 28.666 26.854 0.46 13.36 86 SER B CA 1
ATOM 1393 C C . SER B 1 86 ? 11.198 27.323 26.153 1.00 13.43 86 SER B C 1
ATOM 1394 O O . SER B 1 86 ? 11.024 26.284 26.782 1.00 12.44 86 SER B O 1
ATOM 1399 N N . TYR B 1 87 ? 11.507 27.346 24.863 1.00 13.63 87 TYR B N 1
ATOM 1400 C CA . TYR B 1 87 ? 11.690 26.119 24.107 1.00 11.06 87 TYR B CA 1
ATOM 1401 C C . TYR B 1 87 ? 12.896 26.306 23.203 1.00 10.42 87 TYR B C 1
ATOM 1402 O O . TYR B 1 87 ? 13.024 27.337 22.562 1.00 12.02 87 TYR B O 1
ATOM 1411 N N . THR B 1 88 ? 13.770 25.309 23.136 1.00 7.40 88 THR B N 1
ATOM 1412 C CA . THR B 1 88 ? 15.012 25.448 22.383 1.00 8.38 88 THR B CA 1
ATOM 1413 C C . THR B 1 88 ? 15.025 24.559 21.141 1.00 8.77 88 THR B C 1
ATOM 1414 O O . THR B 1 88 ? 14.707 23.375 21.221 1.00 11.50 88 THR B O 1
ATOM 1418 N N . TYR B 1 89 ? 15.384 25.127 19.993 1.00 8.26 89 TYR B N 1
ATOM 1419 C CA . TYR B 1 89 ? 15.488 24.352 18.761 1.00 7.39 89 TYR B CA 1
ATOM 1420 C C . TYR B 1 89 ? 16.845 24.605 18.127 1.00 8.58 89 TYR B C 1
ATOM 1421 O O . TYR B 1 89 ? 17.220 25.753 17.904 1.00 9.80 89 TYR B O 1
ATOM 1430 N N . THR B 1 90 ? 17.588 23.538 17.850 1.00 6.71 90 THR B N 1
ATOM 1431 C CA . THR B 1 90 ? 18.921 23.668 17.273 1.00 7.34 90 THR B CA 1
ATOM 1432 C C . THR B 1 90 ? 18.971 23.124 15.856 1.00 6.74 90 THR B C 1
ATOM 1433 O O . THR B 1 90 ? 18.509 22.017 15.589 1.00 7.82 90 THR B O 1
ATOM 1437 N N . ILE B 1 91 ? 19.533 23.907 14.940 1.00 7.55 91 ILE B N 1
ATOM 1438 C CA . ILE B 1 91 ? 19.860 23.394 13.624 1.00 7.70 91 ILE B CA 1
ATOM 1439 C C . ILE B 1 91 ? 21.366 23.120 13.594 1.00 8.10 91 ILE B C 1
ATOM 1440 O O . ILE B 1 91 ? 22.175 24.030 13.727 1.00 9.68 91 ILE B O 1
ATOM 1445 N N . ASN B 1 92 ? 21.736 21.851 13.477 1.00 6.92 92 ASN B N 1
ATOM 1446 C CA . ASN B 1 92 ? 23.141 21.463 13.471 1.00 8.62 92 ASN B CA 1
ATOM 1447 C C . ASN B 1 92 ? 23.705 21.528 12.061 1.00 10.63 92 ASN B C 1
ATOM 1448 O O . ASN B 1 92 ? 22.986 21.286 11.101 1.00 10.50 92 ASN B O 1
ATOM 1453 N N . PRO B 1 93 ? 25.001 21.850 11.927 1.00 9.22 93 PRO B N 1
ATOM 1454 C CA . PRO B 1 93 ? 25.580 21.919 10.580 1.00 8.27 93 PRO B CA 1
ATOM 1455 C C . PRO B 1 93 ? 25.544 20.568 9.888 1.00 9.21 93 PRO B C 1
ATOM 1456 O O . PRO B 1 93 ? 25.547 19.521 10.535 1.00 11.24 93 PRO B O 1
ATOM 1460 N N . LEU B 1 94 ? 25.502 20.606 8.560 1.00 9.26 94 LEU B N 1
ATOM 1461 C CA . LEU B 1 94 ? 25.459 19.392 7.767 1.00 9.18 94 LEU B CA 1
ATOM 1462 C C . LEU B 1 94 ? 26.870 18.863 7.541 1.00 10.01 94 LEU B C 1
ATOM 1463 O O . LEU B 1 94 ? 27.738 19.585 7.044 1.00 10.25 94 LEU B O 1
ATOM 1468 N N . GLY B 1 95 ? 27.077 17.595 7.883 1.00 8.98 95 GLY B N 1
ATOM 1469 C CA . GLY B 1 95 ? 28.364 16.947 7.684 1.00 10.40 95 GLY B CA 1
ATOM 1470 C C . GLY B 1 95 ? 28.668 16.689 6.221 1.00 12.46 95 GLY B C 1
ATOM 1471 O O . GLY B 1 95 ? 27.844 16.161 5.469 1.00 17.22 95 GLY B O 1
ATOM 1472 N N . ILE B 1 96 ? 29.871 17.078 5.828 1.00 11.26 96 ILE B N 1
ATOM 1473 C CA . ILE B 1 96 ? 30.377 16.849 4.482 1.00 14.12 96 ILE B CA 1
ATOM 1474 C C . ILE B 1 96 ? 31.662 16.041 4.634 1.00 12.66 96 ILE B C 1
ATOM 1475 O O . ILE B 1 96 ? 32.632 16.522 5.233 1.00 13.47 96 ILE B O 1
ATOM 1480 N N . ASP B 1 97 ? 31.667 14.816 4.112 1.00 15.76 97 ASP B N 1
ATOM 1481 C CA . ASP B 1 97 ? 32.830 13.940 4.227 1.00 19.01 97 ASP B CA 1
ATOM 1482 C C . ASP B 1 97 ? 34.059 14.559 3.575 1.00 20.46 97 ASP B C 1
ATOM 1483 O O . ASP B 1 97 ? 33.946 15.259 2.567 1.00 21.07 97 ASP B O 1
ATOM 1488 N N . LYS C 1 2 ? 20.077 -2.336 1.021 1.00 40.36 2 LYS C N 1
ATOM 1489 C CA . LYS C 1 2 ? 18.628 -2.310 0.861 1.00 35.67 2 LYS C CA 1
ATOM 1490 C C . LYS C 1 2 ? 18.059 -0.992 1.365 1.00 24.94 2 LYS C C 1
ATOM 1491 O O . LYS C 1 2 ? 17.865 -0.806 2.568 1.00 33.50 2 LYS C O 1
ATOM 1497 N N . VAL C 1 3 ? 17.797 -0.082 0.437 1.00 19.79 3 VAL C N 1
ATOM 1498 C CA . VAL C 1 3 ? 17.306 1.244 0.782 1.00 16.22 3 VAL C CA 1
ATOM 1499 C C . VAL C 1 3 ? 15.828 1.189 1.118 1.00 14.31 3 VAL C C 1
ATOM 1500 O O . VAL C 1 3 ? 14.999 0.766 0.301 1.00 14.46 3 VAL C O 1
ATOM 1504 N N . THR C 1 4 ? 15.499 1.591 2.340 1.00 9.24 4 THR C N 1
ATOM 1505 C CA . THR C 1 4 ? 14.120 1.537 2.788 1.00 11.95 4 THR C CA 1
ATOM 1506 C C . THR C 1 4 ? 13.735 2.782 3.557 1.00 11.11 4 THR C C 1
ATOM 1507 O O . THR C 1 4 ? 14.581 3.455 4.142 1.00 11.24 4 THR C O 1
ATOM 1511 N N . TYR C 1 5 ? 12.444 3.085 3.539 1.00 9.46 5 TYR C N 1
ATOM 1512 C CA . TYR C 1 5 ? 11.908 4.201 4.298 1.00 10.19 5 TYR C CA 1
ATOM 1513 C C . TYR C 1 5 ? 10.865 3.741 5.308 1.00 9.84 5 TYR C C 1
ATOM 1514 O O . TYR C 1 5 ? 10.170 2.745 5.106 1.00 10.31 5 TYR C O 1
ATOM 1523 N N . SER C 1 6 ? 10.777 4.476 6.407 1.00 8.42 6 SER C N 1
ATOM 1524 C CA . SER C 1 6 ? 9.813 4.167 7.445 1.00 9.12 6 SER C CA 1
ATOM 1525 C C . SER C 1 6 ? 9.434 5.453 8.141 1.00 10.24 6 SER C C 1
ATOM 1526 O O . SER C 1 6 ? 9.818 6.540 7.710 1.00 10.79 6 SER C O 1
ATOM 1529 N N . GLY C 1 7 ? 8.687 5.330 9.229 1.00 12.51 7 GLY C N 1
ATOM 1530 C CA . GLY C 1 7 ? 8.372 6.487 10.037 1.00 15.01 7 GLY C CA 1
ATOM 1531 C C . GLY C 1 7 ? 6.893 6.572 10.334 1.00 12.93 7 GLY C C 1
ATOM 1532 O O . GLY C 1 7 ? 6.084 5.808 9.801 1.00 11.08 7 GLY C O 1
ATOM 1533 N N . SER C 1 8 ? 6.540 7.514 11.195 1.00 10.59 8 SER C N 1
ATOM 1534 C CA . SER C 1 8 ? 5.144 7.696 11.553 1.00 10.55 8 SER C CA 1
ATOM 1535 C C . SER C 1 8 ? 4.892 9.100 12.072 1.00 14.08 8 SER C C 1
ATOM 1536 O O . SER C 1 8 ? 5.820 9.812 12.451 1.00 13.31 8 SER C O 1
ATOM 1539 N N . ASP C 1 9 ? 3.620 9.487 12.087 1.00 10.17 9 ASP C N 1
ATOM 1540 C CA . ASP C 1 9 ? 3.201 10.789 12.588 1.00 10.37 9 ASP C CA 1
ATOM 1541 C C . ASP C 1 9 ? 1.755 10.620 13.035 1.00 10.56 9 AS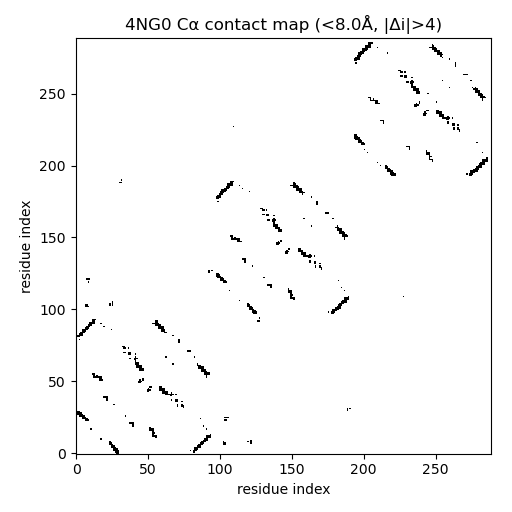P C C 1
ATOM 1542 O O . ASP C 1 9 ? 1.141 9.571 12.796 1.00 9.17 9 ASP C O 1
ATOM 1547 N N . SER C 1 10 ? 1.219 11.635 13.700 1.00 11.04 10 SER C N 1
ATOM 1548 C CA . SER C 1 10 ? -0.161 11.576 14.167 1.00 10.90 10 SER C CA 1
ATOM 1549 C C . SER C 1 10 ? -0.729 12.959 14.404 1.00 11.58 10 SER C C 1
ATOM 1550 O O . SER C 1 10 ? 0.005 13.936 14.524 1.00 13.90 10 SER C O 1
ATOM 1553 N N . LYS C 1 11 ? -2.057 13.022 14.485 1.00 11.21 11 LYS C N 1
ATOM 1554 C CA . LYS C 1 11 ? -2.761 14.234 14.867 1.00 10.33 11 LYS C CA 1
ATOM 1555 C C . LYS C 1 11 ? -4.000 13.810 15.624 1.00 9.62 11 LYS C C 1
ATOM 1556 O O . LYS C 1 11 ? -4.428 12.655 15.544 1.00 10.22 11 LYS C O 1
ATOM 1562 N N . THR C 1 12 ? -4.566 14.757 16.365 1.00 11.98 12 THR C N 1
ATOM 1563 C CA . THR C 1 12 ? -5.908 14.592 16.910 1.00 10.87 12 THR C CA 1
ATOM 1564 C C . THR C 1 12 ? -6.893 15.062 15.845 1.00 10.08 12 THR C C 1
ATOM 1565 O O . THR C 1 12 ? -6.685 16.092 15.208 1.00 10.74 12 THR C O 1
ATOM 1569 N N . TYR C 1 13 ? -7.945 14.278 15.637 1.00 8.80 13 TYR C N 1
ATOM 1570 C CA . TYR C 1 13 ? -9.042 14.662 14.755 1.00 9.61 13 TYR C CA 1
ATOM 1571 C C . TYR C 1 13 ? -9.463 16.120 14.942 1.00 11.23 13 TYR C C 1
ATOM 1572 O O . TYR C 1 13 ? -9.660 16.587 16.081 1.00 12.22 13 TYR C O 1
ATOM 1581 N N . ASP C 1 14 ? -9.613 16.840 13.831 1.00 10.45 14 ASP C N 1
ATOM 1582 C CA . ASP C 1 14 ? -10.083 18.223 13.884 1.00 11.46 14 ASP C CA 1
ATOM 1583 C C . ASP C 1 14 ? -11.015 18.566 12.725 1.00 8.95 14 ASP C C 1
ATOM 1584 O O . ASP C 1 14 ? -11.302 19.742 12.485 1.00 12.69 14 ASP C O 1
ATOM 1589 N N . GLY C 1 15 ? -11.468 17.540 12.009 1.00 10.24 15 GLY C N 1
ATOM 1590 C CA . GLY C 1 15 ? -12.314 17.732 10.841 1.00 10.43 15 GLY C CA 1
ATOM 1591 C C . GLY C 1 15 ? -11.555 18.168 9.596 1.00 9.73 15 GLY C C 1
ATOM 1592 O O . GLY C 1 15 ? -12.162 18.449 8.570 1.00 9.82 15 GLY C O 1
ATOM 1593 N N . ASN C 1 16 ? -10.225 18.205 9.672 1.00 8.51 16 ASN C N 1
ATOM 1594 C CA . ASN C 1 16 ? -9.416 18.630 8.533 1.00 8.76 16 ASN C CA 1
ATOM 1595 C C . ASN C 1 16 ? -8.485 17.508 8.098 1.00 8.31 16 ASN C C 1
ATOM 1596 O O . ASN C 1 16 ? -8.134 16.651 8.910 1.00 9.80 16 ASN C O 1
ATOM 1601 N N . PRO C 1 17 ? -8.087 17.499 6.809 1.00 8.49 17 PRO C N 1
ATOM 1602 C CA . PRO C 1 17 ? -7.244 16.402 6.329 1.00 8.20 17 PRO C CA 1
ATOM 1603 C C . PRO C 1 17 ? -5.868 16.454 6.970 1.00 10.32 17 PRO C C 1
ATOM 1604 O O . PRO C 1 17 ? -5.367 17.535 7.268 1.00 10.22 17 PRO C O 1
ATOM 1608 N N . ALA C 1 18 ? -5.291 15.284 7.201 1.00 7.97 18 ALA C N 1
ATOM 1609 C CA . ALA C 1 18 ? -3.929 15.192 7.721 1.00 6.58 18 ALA C CA 1
ATOM 1610 C C . ALA C 1 18 ? -2.894 15.830 6.792 1.00 9.36 18 ALA C C 1
ATOM 1611 O O . ALA C 1 18 ? -3.007 15.753 5.564 1.00 10.82 18 ALA C O 1
ATOM 1613 N N . ASN C 1 19 ? -1.893 16.456 7.405 1.00 11.13 19 ASN C N 1
ATOM 1614 C CA . ASN C 1 19 ? -0.776 17.076 6.694 1.00 8.78 19 ASN C CA 1
ATOM 1615 C C . ASN C 1 19 ? 0.486 16.228 6.820 1.00 12.85 19 ASN C C 1
ATOM 1616 O O . ASN C 1 19 ? 1.151 16.235 7.851 1.00 14.45 19 ASN C O 1
ATOM 1621 N N . PHE C 1 20 ? 0.800 15.477 5.772 1.00 11.21 20 PHE C N 1
ATOM 1622 C CA . PHE C 1 20 ? 2.021 14.679 5.746 1.00 10.14 20 PHE C CA 1
ATOM 1623 C C . PHE C 1 20 ? 3.283 15.548 5.685 1.00 11.08 20 PHE C C 1
ATOM 1624 O O . PHE C 1 20 ? 3.360 16.498 4.897 1.00 12.37 20 PHE C O 1
ATOM 1632 N N . GLU C 1 21 ? 4.259 15.216 6.530 1.00 9.89 21 GLU C N 1
ATOM 1633 C CA . GLU C 1 21 ? 5.530 15.934 6.584 1.00 13.77 21 GLU C CA 1
ATOM 1634 C C . GLU C 1 21 ? 6.692 15.030 6.150 1.00 13.26 21 GLU C C 1
ATOM 1635 O O . GLU C 1 21 ? 7.093 14.127 6.890 1.00 11.95 21 GLU C O 1
ATOM 1641 N N . PRO C 1 22 ? 7.228 15.265 4.945 1.00 13.01 22 PRO C N 1
ATOM 1642 C CA . PRO C 1 22 ? 8.298 14.425 4.390 1.00 12.79 22 PRO C CA 1
ATOM 1643 C C . PRO C 1 22 ? 9.561 14.391 5.253 1.00 14.82 22 PRO C C 1
ATOM 1644 O O . PRO C 1 22 ? 10.290 13.403 5.202 1.00 12.98 22 PRO C O 1
ATOM 1648 N N . THR C 1 23 ? 9.814 15.435 6.035 1.00 14.91 23 THR C N 1
ATOM 1649 C CA . THR C 1 23 ? 11.026 15.458 6.852 1.00 18.95 23 THR C CA 1
ATOM 1650 C C . THR C 1 23 ? 10.986 14.420 7.974 1.00 16.17 23 THR C C 1
ATOM 1651 O O . THR C 1 23 ? 12.020 14.088 8.554 1.00 22.33 23 THR C O 1
ATOM 1655 N N . THR C 1 24 ? 9.798 13.904 8.278 1.00 12.34 24 THR C N 1
ATOM 1656 C CA . THR C 1 24 ? 9.661 12.894 9.317 1.00 15.31 24 THR C CA 1
ATOM 1657 C C . THR C 1 24 ? 9.889 11.472 8.802 1.00 12.85 24 THR C C 1
ATOM 1658 O O . THR C 1 24 ? 9.856 10.529 9.577 1.00 15.88 24 THR C O 1
ATOM 1662 N N . VAL C 1 25 ? 10.096 11.314 7.496 1.00 12.41 25 VAL C N 1
ATOM 1663 C CA . VAL C 1 25 ? 10.382 9.988 6.958 1.00 12.70 25 VAL C CA 1
ATOM 1664 C C . VAL C 1 25 ? 11.804 9.581 7.346 1.00 13.24 25 VAL C C 1
ATOM 1665 O O . VAL C 1 25 ? 12.740 10.378 7.227 1.00 16.45 25 VAL C O 1
ATOM 1669 N N . GLN C 1 26 ? 11.951 8.354 7.834 1.00 11.30 26 GLN C N 1
ATOM 1670 C CA . GLN C 1 26 ? 13.258 7.838 8.215 1.00 12.17 26 GLN C CA 1
ATOM 1671 C C . GLN C 1 26 ? 13.781 6.913 7.137 1.00 12.83 26 GLN C C 1
ATOM 1672 O O . GLN C 1 26 ? 13.077 6.012 6.690 1.00 12.92 26 GLN C O 1
ATOM 1678 N N . TRP C 1 27 ? 15.027 7.139 6.735 1.00 13.39 27 TRP C N 1
ATOM 1679 C CA . TRP C 1 27 ? 15.658 6.359 5.677 1.00 11.51 27 TRP C CA 1
ATOM 1680 C C . TRP C 1 27 ? 16.775 5.482 6.237 1.00 13.83 27 TRP C C 1
ATOM 1681 O O . TRP C 1 27 ? 17.483 5.888 7.164 1.00 16.90 27 TRP C O 1
ATOM 1692 N N . SER C 1 28 ? 16.912 4.267 5.710 1.00 11.40 28 SER C N 1
ATOM 1693 C CA . SER C 1 28 ? 18.034 3.414 6.100 1.00 19.20 28 SER C CA 1
ATOM 1694 C C . SER C 1 28 ? 18.530 2.569 4.931 1.00 21.89 28 SER C C 1
ATOM 1695 O O . SER C 1 28 ? 17.873 2.487 3.896 1.00 15.93 28 SER C O 1
ATOM 1698 N N . GLY C 1 29 ? 19.708 1.974 5.096 1.00 19.34 29 GLY C N 1
ATOM 1699 C CA . GLY C 1 29 ? 20.251 1.057 4.108 1.00 18.41 29 GLY C CA 1
ATOM 1700 C C . GLY C 1 29 ? 21.467 1.550 3.342 1.00 20.40 29 GLY C C 1
ATOM 1701 O O . GLY C 1 29 ? 22.241 0.743 2.824 1.00 29.68 29 GLY C O 1
ATOM 1702 N N . LEU C 1 30 ? 21.651 2.862 3.264 1.00 14.78 30 LEU C N 1
ATOM 1703 C CA A LEU C 1 30 ? 22.776 3.427 2.526 0.64 17.57 30 LEU C CA 1
ATOM 1704 C CA B LEU C 1 30 ? 22.766 3.427 2.516 0.36 17.63 30 LEU C CA 1
ATOM 1705 C C . LEU C 1 30 ? 23.256 4.727 3.149 1.00 20.42 30 LEU C C 1
ATOM 1706 O O . LEU C 1 30 ? 22.591 5.763 3.054 1.00 21.33 30 LEU C O 1
ATOM 1715 N N . LYS C 1 31 ? 24.425 4.670 3.780 1.00 22.50 31 LYS C N 1
ATOM 1716 C CA . LYS C 1 31 ? 25.018 5.847 4.398 1.00 26.48 31 LYS C CA 1
ATOM 1717 C C . LYS C 1 31 ? 25.259 6.931 3.352 1.00 21.41 31 LYS C C 1
ATOM 1718 O O . LYS C 1 31 ? 25.847 6.671 2.301 1.00 27.12 31 LYS C O 1
ATOM 1724 N N . GLY C 1 32 ? 24.789 8.140 3.634 1.00 18.10 32 GLY C N 1
ATOM 1725 C CA . GLY C 1 32 ? 24.977 9.256 2.728 1.00 22.20 32 GLY C CA 1
ATOM 1726 C C . GLY C 1 32 ? 23.902 9.382 1.658 1.00 20.70 32 GLY C C 1
ATOM 1727 O O . GLY C 1 32 ? 24.005 10.235 0.771 1.00 22.62 32 GLY C O 1
ATOM 1728 N N . LEU C 1 33 ? 22.878 8.534 1.735 1.00 20.53 33 LEU C N 1
ATOM 1729 C CA . LEU C 1 33 ? 21.744 8.630 0.818 1.00 16.29 33 LEU C CA 1
ATOM 1730 C C . LEU C 1 33 ? 21.189 10.051 0.827 1.00 19.91 33 LEU C C 1
ATOM 1731 O O . LEU C 1 33 ? 20.912 10.618 1.886 1.00 24.33 33 LEU C O 1
ATOM 1736 N N . ASN C 1 34 ? 21.048 10.628 -0.357 1.00 13.59 34 ASN C N 1
ATOM 1737 C CA . ASN C 1 34 ? 20.574 11.991 -0.500 1.00 18.26 34 ASN 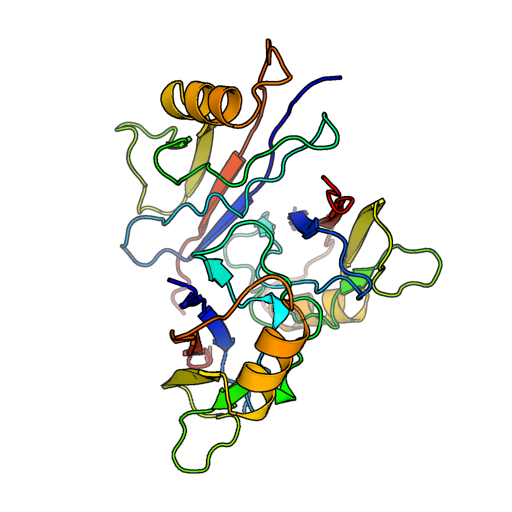C CA 1
ATOM 1738 C C . ASN C 1 34 ? 19.053 12.026 -0.661 1.00 16.08 34 ASN C C 1
ATOM 1739 O O . ASN C 1 34 ? 18.522 11.680 -1.721 1.00 14.12 34 ASN C O 1
ATOM 1744 N N . THR C 1 35 ? 18.365 12.452 0.396 1.00 15.56 35 THR C N 1
ATOM 1745 C CA . THR C 1 35 ? 16.906 12.532 0.396 1.00 15.89 35 THR C CA 1
ATOM 1746 C C . THR C 1 35 ? 16.431 13.984 0.413 1.00 18.00 35 THR C C 1
ATOM 1747 O O . THR C 1 35 ? 15.235 14.262 0.566 1.00 19.77 35 THR C O 1
ATOM 1751 N N . SER C 1 36 ? 17.371 14.907 0.234 1.00 22.45 36 SER C N 1
ATOM 1752 C CA . SER C 1 36 ? 17.096 16.332 0.396 1.00 24.61 36 SER C CA 1
ATOM 1753 C C . SER C 1 36 ? 16.167 16.931 -0.659 1.00 23.95 36 SER C C 1
ATOM 1754 O O . SER C 1 36 ? 15.622 18.014 -0.454 1.00 28.00 36 SER C O 1
ATOM 1757 N N . THR C 1 37 ? 15.973 16.238 -1.776 1.00 21.67 37 THR C N 1
ATOM 1758 C CA . THR C 1 37 ? 15.161 16.790 -2.859 1.00 19.61 37 THR C CA 1
ATOM 1759 C C . THR C 1 37 ? 13.701 16.344 -2.799 1.00 18.09 37 THR C C 1
ATOM 1760 O O . THR C 1 37 ? 12.873 16.827 -3.572 1.00 18.65 37 THR C O 1
ATOM 1764 N N . LEU C 1 38 ? 13.392 15.431 -1.884 1.00 19.45 38 LEU C N 1
ATOM 1765 C CA . LEU C 1 38 ? 12.042 14.887 -1.779 1.00 20.17 38 LEU C CA 1
ATOM 1766 C C . LEU C 1 38 ? 11.057 15.905 -1.211 1.00 21.25 38 LEU C C 1
ATOM 1767 O O . LEU C 1 38 ? 11.403 16.722 -0.359 1.00 22.54 38 LEU C O 1
ATOM 1772 N N . THR C 1 39 ? 9.827 15.849 -1.708 1.00 18.90 39 THR C N 1
ATOM 1773 C CA . THR C 1 39 ? 8.774 16.774 -1.306 1.00 17.52 39 THR C CA 1
ATOM 1774 C C . THR C 1 39 ? 7.543 15.976 -0.903 1.00 19.04 39 THR C C 1
ATOM 1775 O O . THR C 1 39 ? 7.511 14.755 -1.054 1.00 15.78 39 THR C O 1
ATOM 1779 N N . SER C 1 40 ? 6.522 16.663 -0.400 1.00 19.01 40 SER C N 1
ATOM 1780 C CA . SER C 1 40 ? 5.278 15.986 -0.051 1.00 15.90 40 SER C CA 1
ATOM 1781 C C . SER C 1 40 ? 4.592 15.382 -1.279 1.00 15.89 40 SER C C 1
ATOM 1782 O O . SER C 1 40 ? 3.892 14.381 -1.164 1.00 20.70 40 SER C O 1
ATOM 1785 N N . ALA C 1 41 ? 4.808 15.976 -2.453 1.00 16.48 41 ALA C N 1
ATOM 1786 C CA . ALA C 1 41 ? 4.248 15.451 -3.698 1.00 16.92 41 ALA C CA 1
ATOM 1787 C C . ALA C 1 41 ? 4.855 14.105 -4.102 1.00 15.35 41 ALA C C 1
ATOM 1788 O O . ALA C 1 41 ? 4.357 13.437 -5.016 1.00 15.35 41 ALA C O 1
ATOM 1790 N N . ASP C 1 42 ? 5.933 13.716 -3.430 1.00 14.05 42 ASP C N 1
ATOM 1791 C CA . ASP C 1 42 ? 6.634 12.475 -3.748 1.00 13.83 42 ASP C CA 1
ATOM 1792 C C . ASP C 1 42 ? 6.073 11.249 -3.036 1.00 11.31 42 ASP C C 1
ATOM 1793 O O . ASP C 1 42 ? 6.576 10.132 -3.221 1.00 11.37 42 ASP C O 1
ATOM 1798 N N . PHE C 1 43 ? 5.039 11.450 -2.219 1.00 10.40 43 PHE C N 1
ATOM 1799 C CA . PHE C 1 43 ? 4.399 10.356 -1.508 1.00 10.20 43 PHE C CA 1
ATOM 1800 C C . PHE C 1 43 ? 2.903 10.409 -1.795 1.00 11.39 43 PHE C C 1
ATOM 1801 O O . PHE C 1 43 ? 2.352 11.481 -2.028 1.00 12.87 43 PHE C O 1
ATOM 1809 N N . THR C 1 44 ? 2.255 9.250 -1.794 1.00 8.96 44 THR C N 1
ATOM 1810 C CA . THR C 1 44 ? 0.826 9.188 -2.048 1.00 9.24 44 THR C CA 1
ATOM 1811 C C . THR C 1 44 ? 0.143 8.442 -0.911 1.00 9.30 44 THR C C 1
ATOM 1812 O O . THR C 1 44 ? 0.651 7.424 -0.441 1.00 9.41 44 THR C O 1
ATOM 1816 N N . TRP C 1 45 ? -0.996 8.964 -0.454 1.00 8.33 45 TRP C N 1
ATOM 1817 C CA . TRP C 1 45 ? -1.785 8.304 0.580 1.00 11.10 45 TRP C CA 1
ATOM 1818 C C . TRP C 1 45 ? -2.428 7.027 0.054 1.00 11.41 45 TRP C C 1
ATOM 1819 O O . TRP C 1 45 ? -2.959 7.010 -1.060 1.00 12.07 45 TRP C O 1
ATOM 1830 N N . ASN C 1 46 ? -2.400 5.970 0.857 1.00 9.33 46 ASN C N 1
ATOM 1831 C CA . ASN C 1 46 ? -3.004 4.697 0.468 1.00 11.90 46 ASN C CA 1
ATOM 1832 C C . ASN C 1 46 ? -4.458 4.572 0.901 1.00 14.48 46 ASN C C 1
ATOM 1833 O O . ASN C 1 46 ? -4.898 3.527 1.372 1.00 21.34 46 ASN C O 1
ATOM 1838 N N . THR C 1 47 ? -5.193 5.655 0.723 1.00 10.92 47 THR C N 1
ATOM 1839 C CA . THR C 1 47 ? -6.608 5.701 1.043 1.00 12.80 47 THR C CA 1
ATOM 1840 C C . THR C 1 47 ? -7.429 5.357 -0.194 1.00 16.42 47 THR C C 1
ATOM 1841 O O . THR C 1 47 ? -6.914 5.364 -1.307 1.00 17.90 47 THR C O 1
ATOM 1845 N N . ALA C 1 48 ? -8.716 5.082 0.010 1.00 21.82 48 ALA C N 1
ATOM 1846 C CA . ALA C 1 48 ? -9.606 4.685 -1.079 1.00 26.79 48 ALA C CA 1
ATOM 1847 C C . ALA C 1 48 ? -9.664 5.695 -2.230 1.00 27.78 48 ALA C C 1
ATOM 1848 O O . ALA C 1 48 ? -9.894 5.315 -3.377 1.00 33.14 48 ALA C O 1
ATOM 1850 N N . ASP C 1 49 ? -9.451 6.972 -1.924 1.00 15.67 49 ASP C N 1
ATOM 1851 C CA . ASP C 1 49 ? -9.468 8.025 -2.940 1.00 16.26 49 ASP C CA 1
ATOM 1852 C C . ASP C 1 49 ? -8.103 8.681 -3.157 1.00 17.24 49 ASP C C 1
ATOM 1853 O O . ASP C 1 49 ? -7.992 9.700 -3.838 1.00 19.15 49 ASP C O 1
ATOM 1858 N N . LYS C 1 50 ? -7.074 8.094 -2.552 1.00 14.81 50 LYS C N 1
ATOM 1859 C CA . LYS C 1 50 ? -5.698 8.592 -2.654 1.00 13.38 50 LYS C CA 1
ATOM 1860 C C . LYS C 1 50 ? -5.541 10.062 -2.237 1.00 15.07 50 LYS C C 1
ATOM 1861 O O . LYS C 1 50 ? -4.661 10.781 -2.715 1.00 14.80 50 LYS C O 1
ATOM 1867 N N . LYS C 1 51 ? -6.410 10.494 -1.327 1.00 13.25 51 LYS C N 1
ATOM 1868 C CA . LYS C 1 51 ? -6.336 11.827 -0.753 1.00 12.87 51 LYS C CA 1
ATOM 1869 C C . LYS C 1 51 ? -6.046 11.722 0.749 1.00 9.78 51 LYS C C 1
ATOM 1870 O O . LYS C 1 51 ? -6.263 10.670 1.357 1.00 11.76 51 LYS C O 1
ATOM 1876 N N . ALA C 1 52 ? -5.533 12.805 1.324 1.00 10.79 52 ALA C N 1
ATOM 1877 C CA . ALA C 1 52 ? -5.270 12.858 2.759 1.00 8.16 52 ALA C CA 1
ATOM 1878 C C . ALA C 1 52 ? -6.571 12.613 3.529 1.00 7.93 52 ALA C C 1
ATOM 1879 O O . ALA C 1 52 ? -7.593 13.221 3.218 1.00 10.67 52 ALA C O 1
ATOM 1881 N N . PRO C 1 53 ? -6.534 11.717 4.534 1.00 6.99 53 PRO C N 1
ATOM 1882 C CA . PRO C 1 53 ? -7.752 11.373 5.280 1.00 8.84 53 PRO C CA 1
ATOM 1883 C C . PRO C 1 53 ? -8.066 12.378 6.382 1.00 6.61 53 PRO C C 1
ATOM 1884 O O . PRO C 1 53 ? -7.211 13.172 6.777 1.00 8.16 53 PRO C O 1
ATOM 1888 N N . THR C 1 54 ? -9.307 12.334 6.853 1.00 8.24 54 THR C N 1
ATOM 1889 C CA . THR C 1 54 ? -9.795 13.227 7.906 1.00 8.35 54 THR C CA 1
ATOM 1890 C C . THR C 1 54 ? -10.274 12.446 9.133 1.00 7.82 54 THR C C 1
ATOM 1891 O O . THR C 1 54 ? -10.026 12.854 10.278 1.00 9.13 54 THR C O 1
ATOM 1895 N N . ASP C 1 55 ? -10.964 11.331 8.893 1.00 8.37 55 ASP C N 1
ATOM 1896 C CA . ASP C 1 55 ? -11.560 10.544 9.983 1.00 8.28 55 ASP C CA 1
ATOM 1897 C C . ASP C 1 55 ? -10.488 9.889 10.845 1.00 9.56 55 ASP C C 1
ATOM 1898 O O . ASP C 1 55 ? -9.396 9.565 10.369 1.00 9.84 55 ASP C O 1
ATOM 1903 N N . ALA C 1 56 ? -10.807 9.703 12.121 1.00 10.45 56 ALA C N 1
ATOM 1904 C CA . ALA C 1 56 ? -9.929 8.982 13.021 1.00 12.68 56 ALA C CA 1
ATOM 1905 C C . ALA C 1 56 ? -9.664 7.606 12.426 1.00 11.62 56 ALA C C 1
ATOM 1906 O O . ALA C 1 56 ? -10.569 6.964 11.882 1.00 13.60 56 ALA C O 1
ATOM 1908 N N . GLY C 1 57 ? -8.416 7.159 12.495 1.00 10.92 57 GLY C N 1
ATOM 1909 C CA . GLY C 1 57 ? -8.063 5.868 11.944 1.00 10.73 57 GLY C CA 1
ATOM 1910 C C . GLY C 1 57 ? -6.564 5.753 11.776 1.00 7.75 57 GLY C C 1
ATOM 1911 O O . GLY C 1 57 ? -5.828 6.664 12.150 1.00 10.98 57 GLY C O 1
ATOM 1912 N N . LYS C 1 58 ? -6.135 4.627 11.219 1.00 10.67 58 LYS C N 1
ATOM 1913 C CA . LYS C 1 58 ? -4.725 4.385 10.946 1.00 11.67 58 LYS C CA 1
ATOM 1914 C C . LYS C 1 58 ? -4.517 4.210 9.449 1.00 11.98 58 LYS C C 1
ATOM 1915 O O . LYS C 1 58 ? -5.186 3.399 8.799 1.00 11.98 58 LYS C O 1
ATOM 1921 N N . TYR C 1 59 ? -3.565 4.962 8.913 1.00 10.65 59 TYR C N 1
ATOM 1922 C CA . TYR C 1 59 ? -3.380 5.060 7.476 1.00 9.37 59 TYR C CA 1
ATOM 1923 C C . TYR C 1 59 ? -1.913 4.896 7.118 1.00 8.33 59 TYR C C 1
ATOM 1924 O O . TYR C 1 59 ? -1.042 4.980 7.987 1.00 11.11 59 TYR C O 1
ATOM 1933 N N . THR C 1 60 ? -1.641 4.677 5.835 1.00 8.45 60 THR C N 1
ATOM 1934 C CA . THR C 1 60 ? -0.269 4.675 5.357 1.00 8.62 60 THR C CA 1
ATOM 1935 C C . THR C 1 60 ? -0.088 5.536 4.109 1.00 10.15 60 THR C C 1
ATOM 1936 O O . THR C 1 60 ? -1.054 5.868 3.424 1.00 10.17 60 THR C O 1
ATOM 1940 N N . LEU C 1 61 ? 1.165 5.899 3.843 1.00 9.62 61 LEU C N 1
ATOM 1941 C CA . LEU C 1 61 ? 1.567 6.496 2.575 1.00 9.47 61 LEU C CA 1
ATOM 1942 C C . LEU C 1 61 ? 2.696 5.671 2.001 1.00 10.01 61 LEU C C 1
ATOM 1943 O O . LEU C 1 61 ? 3.407 4.971 2.733 1.00 8.80 61 LEU C O 1
ATOM 1948 N N . SER C 1 62 ? 2.867 5.779 0.690 1.00 7.31 62 SER C N 1
ATOM 1949 C CA . SER C 1 62 ? 3.960 5.123 -0.020 1.00 8.35 62 SER C CA 1
ATOM 1950 C C . SER C 1 62 ? 4.670 6.133 -0.902 1.00 8.73 62 SER C C 1
ATOM 1951 O O . SER C 1 62 ? 4.068 7.095 -1.366 1.00 10.89 62 SER C O 1
ATOM 1954 N N . LEU C 1 63 ? 5.964 5.918 -1.115 1.00 8.37 63 LEU C N 1
ATOM 1955 C CA . LEU C 1 63 ? 6.715 6.677 -2.102 1.00 11.26 63 LEU C CA 1
ATOM 1956 C C . LEU C 1 63 ? 6.102 6.377 -3.472 1.00 11.09 63 LEU C C 1
ATOM 1957 O O . LEU C 1 63 ? 5.827 5.218 -3.788 1.00 14.24 63 LEU C O 1
ATOM 1962 N N . ASN C 1 64 ? 5.875 7.412 -4.274 1.00 7.76 64 ASN C N 1
ATOM 1963 C CA . ASN C 1 64 ? 5.252 7.221 -5.583 1.00 8.26 64 ASN C CA 1
ATOM 1964 C C . ASN C 1 64 ? 6.275 7.282 -6.718 1.00 12.07 64 ASN C C 1
ATOM 1965 O O . ASN C 1 64 ? 7.466 7.438 -6.468 1.00 9.93 64 ASN C O 1
ATOM 1970 N N . THR C 1 65 ? 5.816 7.165 -7.960 1.00 11.37 65 THR C N 1
ATOM 1971 C CA . THR C 1 65 ? 6.747 7.124 -9.091 1.00 10.56 65 THR C CA 1
ATOM 1972 C C . THR C 1 65 ? 7.598 8.386 -9.209 1.00 10.42 65 THR C C 1
ATOM 1973 O O . THR C 1 65 ? 8.769 8.312 -9.586 1.00 11.90 65 THR C O 1
ATOM 1977 N N . THR C 1 66 ? 7.018 9.537 -8.880 1.00 10.18 66 THR C N 1
ATOM 1978 C CA . THR C 1 66 ? 7.746 10.798 -8.894 1.00 13.30 66 THR C CA 1
ATOM 1979 C C . THR C 1 66 ? 8.846 10.784 -7.836 1.00 12.32 66 THR C C 1
ATOM 1980 O O . THR C 1 66 ? 9.981 11.190 -8.090 1.00 14.35 66 THR C O 1
ATOM 1984 N N . GLY C 1 67 ? 8.516 10.278 -6.653 1.00 10.40 67 GLY C N 1
ATOM 1985 C CA . GLY C 1 67 ? 9.477 10.199 -5.569 1.00 10.01 67 GLY C CA 1
ATOM 1986 C C . GLY C 1 67 ? 10.585 9.201 -5.826 1.00 11.31 67 GLY C C 1
ATOM 1987 O O . GLY C 1 67 ? 11.743 9.456 -5.495 1.00 11.51 67 GLY C O 1
ATOM 1988 N N . GLU C 1 68 ? 10.237 8.063 -6.416 1.00 9.47 68 GLU C N 1
ATOM 1989 C CA . GLU C 1 68 ? 11.225 7.049 -6.765 1.00 10.93 68 GLU C CA 1
ATOM 1990 C C . GLU C 1 68 ? 12.219 7.612 -7.785 1.00 11.25 68 GLU C C 1
ATOM 1991 O O . GLU C 1 68 ? 13.436 7.447 -7.637 1.00 9.11 68 GLU C O 1
ATOM 1997 N N . ALA C 1 69 ? 11.707 8.319 -8.786 1.00 10.21 69 ALA C N 1
ATOM 1998 C CA . ALA C 1 69 ? 12.578 8.939 -9.782 1.00 10.63 69 ALA C CA 1
ATOM 1999 C C . ALA C 1 69 ? 13.446 10.028 -9.148 1.00 11.08 69 ALA C C 1
ATOM 2000 O O . ALA C 1 69 ? 14.640 10.132 -9.450 1.00 10.66 69 ALA C O 1
ATOM 2002 N N . ALA C 1 70 ? 12.845 10.841 -8.281 1.00 12.31 70 ALA C N 1
ATOM 2003 C CA . ALA C 1 70 ? 13.574 11.912 -7.605 1.00 10.79 70 ALA C CA 1
ATOM 2004 C C . ALA C 1 70 ? 14.727 11.364 -6.768 1.00 13.34 70 ALA C C 1
ATOM 2005 O O . ALA C 1 70 ? 15.846 11.886 -6.816 1.00 12.27 70 ALA C O 1
ATOM 2007 N N . LEU C 1 71 ? 14.464 10.305 -6.011 1.00 11.09 71 LEU C N 1
ATOM 2008 C CA . LEU C 1 71 ? 15.498 9.721 -5.167 1.00 10.56 71 LEU C CA 1
ATOM 2009 C C . LEU C 1 71 ? 16.636 9.179 -6.025 1.00 11.27 71 LEU C C 1
ATOM 2010 O O . LEU C 1 71 ? 17.814 9.387 -5.723 1.00 11.02 71 LEU C O 1
ATOM 2015 N N . ARG C 1 72 ? 16.289 8.494 -7.108 1.00 9.08 72 ARG C N 1
ATOM 2016 C CA . ARG C 1 72 ? 17.336 7.970 -7.982 1.00 8.76 72 ARG C CA 1
ATOM 2017 C C . ARG C 1 72 ? 18.148 9.108 -8.607 1.00 12.68 72 ARG C C 1
ATOM 2018 O O . ARG C 1 72 ? 19.374 9.007 -8.727 1.00 13.72 72 ARG C O 1
ATOM 2026 N N . LYS C 1 73 ? 17.484 10.202 -8.971 1.00 11.20 73 LYS C N 1
ATOM 2027 C CA . LYS C 1 73 ? 18.178 11.317 -9.623 1.00 12.06 73 LYS C CA 1
ATOM 2028 C C . LYS C 1 73 ? 19.183 11.965 -8.671 1.00 15.29 73 LYS C C 1
ATOM 2029 O O . LYS C 1 73 ? 20.228 12.468 -9.094 1.00 14.29 73 LYS C O 1
ATOM 2035 N N . ALA C 1 74 ? 18.871 11.920 -7.380 1.00 12.71 74 ALA C N 1
ATOM 2036 C CA . ALA C 1 74 ? 19.674 12.588 -6.365 1.00 12.72 74 ALA C CA 1
ATOM 2037 C C . ALA C 1 74 ? 20.849 11.739 -5.922 1.00 14.37 74 ALA C C 1
ATOM 2038 O O . ALA C 1 74 ? 21.696 12.203 -5.154 1.00 17.06 74 ALA C O 1
ATOM 2040 N N . ASN C 1 75 ? 20.902 10.499 -6.403 1.00 12.18 75 ASN C N 1
ATOM 2041 C CA . ASN C 1 75 ? 21.960 9.570 -6.001 1.00 13.62 75 ASN C CA 1
ATOM 2042 C C . ASN C 1 75 ? 22.648 8.873 -7.174 1.00 11.92 75 ASN C C 1
ATOM 2043 O O . ASN C 1 75 ? 22.639 7.642 -7.256 1.00 12.31 75 ASN C O 1
ATOM 2048 N N . PRO C 1 76 ? 23.286 9.663 -8.062 1.00 12.38 76 PRO C N 1
ATOM 2049 C CA . PRO C 1 76 ? 23.829 9.129 -9.320 1.00 10.05 76 PRO C CA 1
ATOM 2050 C C . PRO C 1 76 ? 25.003 8.160 -9.166 1.00 11.05 76 PRO C C 1
ATOM 2051 O O . PRO C 1 76 ? 25.296 7.439 -10.123 1.00 11.25 76 PRO C O 1
ATOM 2055 N N . ASN C 1 77 ? 25.666 8.129 -8.014 1.00 10.18 77 ASN C N 1
ATOM 2056 C C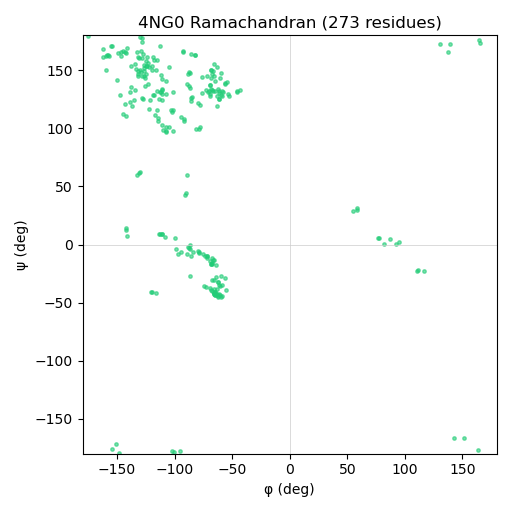A . ASN C 1 77 ? 26.735 7.153 -7.810 1.00 11.41 77 ASN C CA 1
ATOM 2057 C C . ASN C 1 77 ? 26.222 5.727 -7.637 1.00 10.94 77 ASN C C 1
ATOM 2058 O O . ASN C 1 77 ? 27.002 4.770 -7.630 1.00 10.65 77 ASN C O 1
ATOM 2063 N N . TYR C 1 78 ? 24.905 5.580 -7.480 1.00 11.99 78 TYR C N 1
ATOM 2064 C CA . TYR C 1 78 ? 24.334 4.276 -7.195 1.00 10.42 78 TYR C CA 1
ATOM 2065 C C . TYR C 1 78 ? 23.269 3.892 -8.197 1.00 9.05 78 TYR C C 1
ATOM 2066 O O . TYR C 1 78 ? 22.630 4.749 -8.817 1.00 11.53 78 TYR C O 1
ATOM 2075 N N . ASP C 1 79 ? 23.107 2.588 -8.356 1.00 9.28 79 ASP C N 1
ATOM 2076 C CA . ASP C 1 79 ? 21.955 2.042 -9.049 1.00 9.96 79 ASP C CA 1
ATOM 2077 C C . ASP C 1 79 ? 21.079 1.428 -7.970 1.00 9.78 79 ASP C C 1
ATOM 2078 O O . ASP C 1 79 ? 21.334 0.314 -7.514 1.00 10.81 79 ASP C O 1
ATOM 2083 N N . LEU C 1 80 ? 20.074 2.188 -7.537 1.00 10.19 80 LEU C N 1
ATOM 2084 C CA . LEU C 1 80 ? 19.158 1.722 -6.497 1.00 10.24 80 LEU C CA 1
ATOM 2085 C C . LEU C 1 80 ? 18.156 0.779 -7.142 1.00 7.76 80 LEU C C 1
ATOM 2086 O O . LEU C 1 80 ? 17.214 1.226 -7.790 1.00 10.96 80 LEU C O 1
ATOM 2091 N N . LYS C 1 81 ? 18.386 -0.521 -7.007 1.00 9.23 81 LYS C N 1
ATOM 2092 C CA . LYS C 1 81 ? 17.586 -1.496 -7.738 1.00 9.48 81 LYS C CA 1
ATOM 2093 C C . LYS C 1 81 ? 16.179 -1.600 -7.160 1.00 12.96 81 LYS C C 1
ATOM 2094 O O . LYS C 1 81 ? 15.203 -1.782 -7.900 1.00 13.08 81 LYS C O 1
ATOM 2100 N N . THR C 1 82 ? 16.078 -1.481 -5.840 1.00 9.26 82 THR C N 1
ATOM 2101 C CA . THR C 1 82 ? 14.773 -1.428 -5.190 1.00 9.15 82 THR C CA 1
ATOM 2102 C C . THR C 1 82 ? 14.727 -0.268 -4.201 1.00 10.36 82 THR C C 1
ATOM 2103 O O . THR C 1 82 ? 15.743 0.123 -3.629 1.00 12.19 82 THR C O 1
ATOM 2107 N N . ILE C 1 83 ? 13.538 0.293 -4.025 1.00 9.28 83 ILE C N 1
ATOM 2108 C CA . ILE C 1 83 ? 13.280 1.284 -2.987 1.00 8.63 83 ILE C CA 1
ATOM 2109 C C . ILE C 1 83 ? 11.964 0.853 -2.375 1.00 8.11 83 ILE C C 1
ATOM 2110 O O . ILE C 1 83 ? 10.976 0.703 -3.085 1.00 10.42 83 ILE C O 1
ATOM 2115 N N . SER C 1 84 ? 11.930 0.636 -1.067 1.00 9.30 84 SER C N 1
ATOM 2116 C CA . SER C 1 84 ? 10.718 0.082 -0.475 1.00 9.70 84 SER C CA 1
ATOM 2117 C C . SER C 1 84 ? 10.505 0.546 0.957 1.00 8.73 84 SER C C 1
ATOM 2118 O O . SER C 1 84 ? 11.413 1.086 1.580 1.00 8.60 84 SER C O 1
ATOM 2121 N N . GLY C 1 85 ? 9.294 0.349 1.471 1.00 9.48 85 GLY C N 1
ATOM 2122 C CA . GLY C 1 85 ? 8.992 0.771 2.824 1.00 10.65 85 GLY C CA 1
ATOM 2123 C C . GLY C 1 85 ? 7.538 1.122 3.024 1.00 9.85 85 GLY C C 1
ATOM 2124 O O . GLY C 1 85 ? 6.686 0.818 2.191 1.00 13.77 85 GLY C O 1
ATOM 2125 N N . SER C 1 86 ? 7.265 1.772 4.144 1.00 10.59 86 SER C N 1
ATOM 2126 C CA A SER C 1 86 ? 5.916 2.207 4.464 0.59 13.82 86 SER C CA 1
ATOM 2127 C CA B SER C 1 86 ? 5.915 2.196 4.473 0.41 13.86 86 SER C CA 1
ATOM 2128 C C . SER C 1 86 ? 5.988 3.294 5.519 1.00 16.22 86 SER C C 1
ATOM 2129 O O . SER C 1 86 ? 6.941 3.367 6.286 1.00 16.22 86 SER C O 1
ATOM 2134 N N . TYR C 1 87 ? 4.983 4.151 5.539 1.00 14.97 87 TYR C N 1
ATOM 2135 C CA . TYR C 1 87 ? 4.943 5.237 6.488 1.00 11.77 87 TYR C CA 1
ATOM 2136 C C . TYR C 1 87 ? 3.541 5.250 7.057 1.00 9.64 87 TYR C C 1
ATOM 2137 O O . TYR C 1 87 ? 2.573 5.174 6.312 1.00 12.27 87 TYR C O 1
ATOM 2146 N N . THR C 1 88 ? 3.423 5.350 8.377 1.00 9.97 88 THR C N 1
ATOM 2147 C CA . THR C 1 88 ? 2.122 5.250 9.036 1.00 11.10 88 THR C CA 1
ATOM 2148 C C . THR C 1 88 ? 1.671 6.584 9.625 1.00 10.92 88 THR C C 1
ATOM 2149 O O . THR C 1 88 ? 2.449 7.272 10.268 1.00 13.60 88 THR C O 1
ATOM 2153 N N . TYR C 1 89 ? 0.412 6.949 9.399 1.00 10.09 89 TYR C N 1
ATOM 2154 C CA . TYR C 1 89 ? -0.129 8.177 9.973 1.00 11.22 89 TYR C CA 1
ATOM 2155 C C . TYR C 1 89 ? -1.408 7.829 10.712 1.00 11.35 89 TYR C C 1
ATOM 2156 O O . TYR C 1 89 ? -2.318 7.233 10.134 1.00 10.97 89 TYR C O 1
ATOM 2165 N N . THR C 1 90 ? -1.475 8.197 11.986 1.00 8.64 90 THR C N 1
ATOM 2166 C CA . THR C 1 90 ? -2.661 7.910 12.789 1.00 10.54 90 THR C CA 1
ATOM 2167 C C . THR C 1 90 ? -3.417 9.187 13.123 1.00 8.41 90 THR C C 1
ATOM 2168 O O . THR C 1 90 ? -2.831 10.155 13.589 1.00 10.41 90 THR C O 1
ATOM 2172 N N . ILE C 1 91 ? -4.724 9.189 12.872 1.00 9.97 91 ILE C N 1
ATOM 2173 C CA . ILE C 1 91 ? -5.590 10.259 13.356 1.00 10.86 91 ILE C CA 1
ATOM 2174 C C . ILE C 1 91 ? -6.334 9.758 14.598 1.00 9.51 91 ILE C C 1
ATOM 2175 O O . ILE C 1 91 ? -7.083 8.797 14.529 1.00 10.36 91 ILE C O 1
ATOM 2180 N N . ASN C 1 92 ? -6.067 10.384 15.742 1.00 11.21 92 ASN C N 1
ATOM 2181 C CA . ASN C 1 92 ? -6.694 9.984 17.006 1.00 11.14 92 ASN C CA 1
ATOM 2182 C C . ASN C 1 92 ? -8.019 10.696 17.228 1.00 9.56 92 ASN C C 1
ATOM 2183 O O . ASN C 1 92 ? -8.168 11.856 16.849 1.00 11.77 92 ASN C O 1
ATOM 2188 N N . PRO C 1 93 ? -8.976 10.011 17.871 1.00 12.86 93 PRO C N 1
ATOM 2189 C CA . PRO C 1 93 ? -10.258 10.649 18.181 1.00 11.10 93 PRO C CA 1
ATOM 2190 C C . PRO C 1 93 ? -10.077 11.878 19.068 1.00 14.63 93 PRO C C 1
ATOM 2191 O O . PRO C 1 93 ? -9.165 11.942 19.897 1.00 15.37 93 PRO C O 1
ATOM 2195 N N . LEU C 1 94 ? -10.953 12.855 18.884 1.00 10.39 94 LEU C N 1
ATOM 2196 C CA . LEU C 1 94 ? -10.892 14.088 19.646 1.00 11.17 94 LEU C CA 1
ATOM 2197 C C . LEU C 1 94 ? -11.635 13.951 20.965 1.00 13.29 94 LEU C C 1
ATOM 2198 O O . LEU C 1 94 ? -12.812 13.584 20.990 1.00 10.50 94 LEU C O 1
ATOM 2203 N N . GLY C 1 95 ? -10.948 14.255 22.059 1.00 10.42 95 GLY C N 1
ATOM 2204 C CA . GLY C 1 95 ? -11.586 14.204 23.362 1.00 13.71 95 GLY C CA 1
ATOM 2205 C C . GLY C 1 95 ? -12.609 15.305 23.512 1.00 11.06 95 GLY C C 1
ATOM 2206 O O . GLY C 1 95 ? -12.322 16.471 23.252 1.00 13.81 95 GLY C O 1
ATOM 2207 N N . ILE C 1 96 ? -13.817 14.925 23.928 1.00 10.48 96 ILE C N 1
ATOM 2208 C CA . ILE C 1 96 ? -14.880 15.881 24.218 1.00 13.06 96 ILE C CA 1
ATOM 2209 C C . ILE C 1 96 ? -15.197 15.780 25.711 1.00 14.09 96 ILE C C 1
ATOM 2210 O O . ILE C 1 96 ? -15.631 14.730 26.186 1.00 12.37 96 ILE C O 1
ATOM 2215 N N . ASP C 1 97 ? -14.942 16.858 26.448 1.00 18.59 97 ASP C N 1
ATOM 2216 C CA . ASP C 1 97 ? -15.086 16.847 27.913 1.00 17.84 97 ASP C CA 1
ATOM 2217 C C . ASP C 1 97 ? -16.514 17.130 28.351 1.00 25.07 97 ASP C C 1
ATOM 2218 O O . ASP C 1 97 ? -17.357 17.475 27.527 1.00 26.70 97 ASP C O 1
#